Protein AF-A0A962D847-F1 (afdb_monomer)

Secondary structure (DSSP, 8-state):
-----------SSSSSSS-----------TT-----HHHHHS-SBHHHHHHHHHHHHHHHHHHHTT--GGGT-SSGGGHHHHHHHHHHHHHH-HHHHHHHHHHHHHHHHHHPBPPSSHHHHHHHHHHHHHHHHHHHHHHHHHHHHHTT--HHHHHHHHHTS----TTSTTTT-SSHHHHHHHHHHHHHHH-HHHHHHHHHHHHHHTT--S--

Nearest PDB structures (foldseek):
  7z0s-assembly1_D  TM=2.486E-01  e=7.704E+00  Escherichia coli K-12

Solvent-accessible surface area (backbone atoms only — not comparable to full-atom values): 12210 Å² total; per-residue (Å²): 133,84,85,84,86,83,89,83,79,96,72,81,86,81,79,81,83,83,80,76,73,74,85,80,72,75,75,67,71,85,84,65,72,81,77,56,58,63,51,71,76,30,38,70,20,43,61,18,30,50,49,46,37,43,49,53,52,53,50,52,58,34,54,76,68,71,51,60,61,75,79,70,34,86,47,75,84,47,37,66,61,44,47,53,49,52,52,47,28,73,71,64,34,63,56,53,48,31,52,46,43,49,51,50,36,55,51,38,50,74,70,32,44,81,48,95,47,65,72,56,34,54,53,36,48,48,39,49,54,26,30,44,53,51,41,53,48,32,51,51,33,43,53,36,50,77,69,68,46,62,61,70,64,49,36,62,60,42,45,72,50,80,76,68,32,65,71,24,59,56,49,83,47,90,56,51,45,38,52,49,28,50,49,30,45,59,27,40,75,74,32,66,58,52,20,40,47,50,44,34,50,48,45,41,52,36,70,61,27,96,79,128

Sequence (212 aa):
MRILIALTFLTTVLALALMVAPPSHAQGVEGLEPID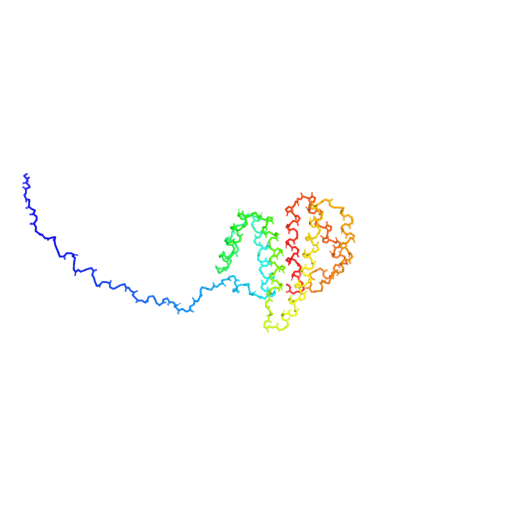IEKSVFPETKQGCTKKALFRVAIANMYKKGKDPDELANMQIMKPLVQNAYEEIGRSGLTDYNLKTVKDYQNCGQQAKADSSVRKEEKYTAIYKACSAVNDLTLTALDAAVKKRSRDATVKSLEKRKLDLAGTFLEKMKDPALYLAEQVFVKHEQSYDDAVEFVAQMSTNCLYGKDG

Structure (mmCIF, N/CA/C/O backbone):
data_AF-A0A962D847-F1
#
_entry.id   AF-A0A962D847-F1
#
loop_
_atom_site.group_PDB
_atom_site.id
_atom_site.type_symbol
_atom_site.label_atom_id
_atom_site.label_alt_id
_atom_site.label_comp_id
_atom_site.label_asym_id
_atom_site.label_entity_id
_atom_site.label_seq_id
_atom_site.pdbx_PDB_ins_code
_atom_site.Cartn_x
_atom_site.Cartn_y
_atom_site.Cartn_z
_atom_site.occupancy
_atom_site.B_iso_or_equiv
_atom_site.auth_seq_id
_atom_site.auth_comp_id
_atom_site.auth_asym_id
_atom_site.auth_atom_id
_atom_site.pdbx_PDB_model_num
ATOM 1 N N . MET A 1 1 ? -39.060 -37.913 -71.134 1.00 38.88 1 MET A N 1
ATOM 2 C CA . MET A 1 1 ? -38.177 -39.038 -71.519 1.00 38.88 1 MET A CA 1
ATOM 3 C C . MET A 1 1 ? -36.891 -38.896 -70.696 1.00 38.88 1 MET A C 1
ATOM 5 O O . MET A 1 1 ? -36.125 -37.992 -70.974 1.00 38.88 1 MET A O 1
ATOM 9 N N . ARG A 1 2 ? -36.844 -39.396 -69.447 1.00 36.34 2 ARG A N 1
ATOM 10 C CA . ARG A 1 2 ? -36.130 -40.631 -69.022 1.00 36.34 2 ARG A CA 1
ATOM 11 C C . ARG A 1 2 ? -34.779 -40.793 -69.745 1.00 36.34 2 ARG A C 1
ATOM 13 O O . ARG A 1 2 ? -34.783 -41.072 -70.932 1.00 36.34 2 ARG A O 1
ATOM 20 N N . ILE A 1 3 ? -33.687 -40.325 -69.125 1.00 44.97 3 ILE A N 1
ATOM 21 C CA . ILE A 1 3 ? -32.675 -41.111 -68.372 1.00 44.97 3 ILE A CA 1
ATOM 22 C C . ILE A 1 3 ? -31.982 -42.162 -69.250 1.00 44.97 3 ILE A C 1
ATOM 24 O O . ILE A 1 3 ? -32.627 -43.136 -69.616 1.00 44.97 3 ILE A O 1
ATOM 28 N N . LEU A 1 4 ? -30.667 -42.008 -69.461 1.00 37.34 4 LEU A N 1
ATOM 29 C CA . LEU A 1 4 ? -29.687 -43.107 -69.423 1.00 37.34 4 LEU A CA 1
ATOM 30 C C . LEU A 1 4 ? -28.263 -42.525 -69.204 1.00 37.34 4 LEU A C 1
ATOM 32 O O . LEU A 1 4 ? -27.811 -41.729 -70.017 1.00 37.34 4 LEU A O 1
ATOM 36 N N . ILE A 1 5 ? -27.710 -42.636 -67.984 1.00 44.69 5 ILE A N 1
ATOM 37 C CA . ILE A 1 5 ? -26.575 -43.511 -67.574 1.00 44.69 5 ILE A CA 1
ATOM 38 C C . ILE A 1 5 ? -25.232 -43.041 -68.184 1.00 44.69 5 ILE A C 1
ATOM 40 O O . ILE A 1 5 ? -25.043 -43.152 -69.384 1.00 44.69 5 ILE A O 1
ATOM 44 N N . ALA A 1 6 ? -24.339 -42.342 -67.473 1.00 38.03 6 ALA A N 1
ATOM 45 C CA . ALA A 1 6 ? -23.551 -42.677 -66.272 1.00 38.03 6 ALA A CA 1
ATOM 46 C C . ALA A 1 6 ? -22.178 -43.311 -66.579 1.00 38.03 6 ALA A C 1
ATOM 48 O O . ALA A 1 6 ? -22.055 -44.181 -67.430 1.00 38.03 6 ALA A O 1
ATOM 49 N N . LEU A 1 7 ? -21.200 -42.876 -65.773 1.00 36.84 7 LEU A N 1
ATOM 50 C CA . LEU A 1 7 ? -19.866 -43.437 -65.535 1.00 36.84 7 LEU A CA 1
ATOM 51 C C . LEU A 1 7 ? -18.877 -43.461 -66.706 1.00 36.84 7 LEU A C 1
ATOM 53 O O . LEU A 1 7 ? -18.886 -44.383 -67.505 1.00 36.84 7 LEU A O 1
ATOM 57 N N . THR A 1 8 ? -17.882 -42.572 -66.626 1.00 41.62 8 THR A N 1
ATOM 58 C CA . THR A 1 8 ? -16.468 -42.987 -66.661 1.00 41.62 8 THR A CA 1
ATOM 59 C C . THR A 1 8 ? -15.571 -41.876 -66.089 1.00 41.62 8 THR A C 1
ATOM 61 O O . THR A 1 8 ? -15.488 -40.804 -66.675 1.00 41.62 8 THR A O 1
ATOM 64 N N . PHE A 1 9 ? -14.912 -42.177 -64.957 1.00 36.69 9 PHE A N 1
ATOM 65 C CA . PHE A 1 9 ? -13.691 -41.558 -64.398 1.00 36.69 9 PHE A CA 1
ATOM 66 C C . PHE A 1 9 ? -13.757 -40.052 -64.045 1.00 36.69 9 PHE A C 1
ATOM 68 O O . PHE A 1 9 ? -13.597 -39.204 -64.907 1.00 36.69 9 PHE A O 1
ATOM 75 N N . LEU A 1 10 ? -13.927 -39.560 -62.810 1.00 43.28 10 LEU A N 1
ATOM 76 C CA . LEU A 1 10 ? -13.502 -40.016 -61.478 1.00 43.28 10 LEU A CA 1
ATOM 77 C C . LEU A 1 10 ? -12.156 -40.756 -61.449 1.00 43.28 10 LEU A C 1
ATOM 79 O O . LEU A 1 10 ? -12.129 -41.929 -61.109 1.00 43.28 10 LEU A O 1
ATOM 83 N N . THR A 1 11 ? -11.064 -40.059 -61.798 1.00 43.84 11 THR A N 1
ATOM 84 C CA . THR A 1 11 ? -9.702 -40.346 -61.273 1.00 43.84 11 THR A CA 1
ATOM 85 C C . THR A 1 11 ? -8.638 -39.261 -61.510 1.00 43.84 11 THR A C 1
ATOM 87 O O . THR A 1 11 ? -7.546 -39.397 -60.975 1.00 43.84 11 THR A O 1
ATOM 90 N N . THR A 1 12 ? -8.892 -38.145 -62.203 1.00 41.75 12 THR A N 1
ATOM 91 C CA . THR A 1 12 ? -7.825 -37.150 -62.495 1.00 41.75 12 THR A CA 1
ATOM 92 C C . THR A 1 12 ? -7.948 -35.801 -61.778 1.00 41.75 12 THR A C 1
ATOM 94 O O . THR A 1 12 ? -7.255 -34.855 -62.131 1.00 41.75 12 THR A O 1
ATOM 97 N N . VAL A 1 13 ? -8.754 -35.708 -60.712 1.00 42.94 13 VAL A N 1
ATOM 98 C CA . VAL A 1 13 ? -8.769 -34.533 -59.802 1.00 42.94 13 VAL A CA 1
ATOM 99 C C . VAL A 1 13 ? -7.830 -34.732 -58.594 1.00 42.94 13 VAL A C 1
ATOM 101 O O . VAL A 1 13 ? -7.676 -33.851 -57.756 1.00 42.94 13 VAL A O 1
ATOM 104 N N . LEU A 1 14 ? -7.115 -35.860 -58.530 1.00 42.69 14 LEU A N 1
ATOM 105 C CA . LEU A 1 14 ? -6.178 -36.190 -57.452 1.00 42.69 14 LEU A CA 1
ATOM 106 C C . LEU A 1 14 ? -4.718 -36.254 -57.940 1.00 42.69 14 LEU A C 1
ATOM 108 O O . LEU A 1 14 ? -3.990 -37.184 -57.622 1.00 42.69 14 LEU A O 1
ATOM 112 N N . ALA A 1 15 ? -4.286 -35.289 -58.756 1.00 42.12 15 ALA A N 1
ATOM 113 C CA . ALA A 1 15 ? -2.866 -35.130 -59.109 1.00 42.12 15 ALA A CA 1
ATOM 114 C C . ALA A 1 15 ? -2.459 -33.679 -59.433 1.00 42.12 15 ALA A C 1
ATOM 116 O O . ALA A 1 15 ? -1.407 -33.445 -60.017 1.00 42.12 15 ALA A O 1
ATOM 117 N N . LEU A 1 16 ? -3.271 -32.693 -59.033 1.00 40.38 16 LEU A N 1
ATOM 118 C CA . LEU A 1 16 ? -2.933 -31.267 -59.130 1.00 40.38 16 LEU A CA 1
ATOM 119 C C . LEU A 1 16 ? -3.291 -30.516 -57.834 1.00 40.38 16 LEU A C 1
ATOM 121 O O . LEU A 1 16 ? -3.739 -29.377 -57.852 1.00 40.38 16 LEU A O 1
ATOM 125 N N . ALA A 1 17 ? -3.105 -31.192 -56.698 1.00 42.66 17 ALA A N 1
ATOM 126 C CA . ALA A 1 17 ? -3.269 -30.652 -55.345 1.00 42.66 17 ALA A CA 1
ATOM 127 C C . ALA A 1 17 ? -1.982 -30.807 -54.504 1.00 42.66 17 ALA A C 1
ATOM 129 O O . ALA A 1 17 ? -2.041 -30.892 -53.283 1.00 42.66 17 ALA A O 1
ATOM 130 N N . LEU A 1 18 ? -0.812 -30.873 -55.159 1.00 45.44 18 LEU A N 1
ATOM 131 C CA . LEU A 1 18 ? 0.496 -31.058 -54.505 1.00 45.44 18 LEU A CA 1
ATOM 132 C C . LEU A 1 18 ? 1.577 -30.049 -54.934 1.00 45.44 18 LEU A C 1
ATOM 134 O O . LEU A 1 18 ? 2.751 -30.261 -54.654 1.00 45.44 18 LEU A O 1
ATOM 138 N N . MET A 1 19 ? 1.214 -28.930 -55.569 1.00 45.62 19 MET A N 1
ATOM 139 C CA . MET A 1 19 ? 2.174 -27.854 -55.885 1.00 45.62 19 MET A CA 1
ATOM 140 C C . MET A 1 19 ? 1.634 -26.448 -55.604 1.00 45.62 19 MET A C 1
ATOM 142 O O . MET A 1 19 ? 1.941 -25.498 -56.316 1.00 45.62 19 MET A O 1
ATOM 146 N N . VAL A 1 20 ? 0.867 -26.292 -54.525 1.00 43.75 20 VAL A N 1
ATOM 147 C CA . VAL A 1 20 ? 0.853 -25.017 -53.800 1.00 43.75 20 VAL A CA 1
ATOM 148 C C . VAL A 1 20 ? 1.643 -25.276 -52.535 1.00 43.75 20 VAL A C 1
ATOM 150 O O . VAL A 1 20 ? 1.110 -25.724 -51.521 1.00 43.75 20 VAL A O 1
ATOM 153 N N . ALA A 1 21 ? 2.957 -25.085 -52.649 1.00 39.66 21 ALA A N 1
ATOM 154 C CA . ALA A 1 21 ? 3.797 -24.931 -51.482 1.00 39.66 21 ALA A CA 1
ATOM 155 C C . ALA A 1 21 ? 3.134 -23.875 -50.577 1.00 39.66 21 ALA A C 1
ATOM 157 O O . ALA A 1 21 ? 2.717 -22.827 -51.086 1.00 39.66 21 ALA A O 1
ATOM 158 N N . PRO A 1 22 ? 2.992 -24.126 -49.265 1.00 40.00 22 PRO A N 1
ATOM 159 C CA . PRO A 1 22 ? 2.666 -23.044 -48.349 1.00 40.00 22 PRO A CA 1
ATOM 160 C C . PRO A 1 22 ? 3.709 -21.935 -48.557 1.00 40.00 22 PRO A C 1
ATOM 162 O O . PRO A 1 22 ? 4.864 -22.264 -48.846 1.00 40.00 22 PRO A O 1
ATOM 165 N N . PRO A 1 23 ? 3.364 -20.642 -48.435 1.00 39.97 23 PRO A N 1
ATOM 166 C CA . PRO A 1 23 ? 4.380 -19.606 -48.365 1.00 39.97 23 PRO A CA 1
ATOM 167 C C . PRO A 1 23 ? 5.233 -19.861 -47.118 1.00 39.97 23 PRO A C 1
ATOM 169 O O . PRO A 1 23 ? 4.916 -19.450 -46.004 1.00 39.97 23 PRO A O 1
ATOM 172 N N . SER A 1 24 ? 6.317 -20.602 -47.312 1.00 39.78 24 SER A N 1
ATOM 173 C CA . SER A 1 24 ? 7.463 -20.629 -46.434 1.00 39.78 24 SER A CA 1
ATOM 174 C C . SER A 1 24 ? 8.074 -19.234 -46.456 1.00 39.78 24 SER A C 1
ATOM 176 O O . SER A 1 24 ? 8.371 -18.706 -47.527 1.00 39.78 24 SER A O 1
ATOM 178 N N . HIS A 1 25 ? 8.268 -18.697 -45.250 1.00 36.38 25 HIS A N 1
ATOM 179 C CA . HIS A 1 25 ? 8.878 -17.408 -44.912 1.00 36.38 25 HIS A CA 1
ATOM 180 C C . HIS A 1 25 ? 7.889 -16.254 -44.677 1.00 36.38 25 HIS A C 1
ATOM 182 O O . HIS A 1 25 ? 8.101 -15.130 -45.119 1.00 36.38 25 HIS A O 1
ATOM 188 N N . ALA A 1 26 ? 6.919 -16.464 -43.782 1.00 32.34 26 ALA A N 1
ATOM 189 C CA . ALA A 1 26 ? 6.981 -15.600 -42.609 1.00 32.34 26 ALA A CA 1
ATOM 190 C C . ALA A 1 26 ? 8.273 -16.005 -41.895 1.00 32.34 26 ALA A C 1
ATOM 192 O O . ALA A 1 26 ? 8.346 -17.085 -41.309 1.00 32.34 26 ALA A O 1
ATOM 193 N N . GLN A 1 27 ? 9.330 -15.206 -42.035 1.00 37.19 27 GLN A N 1
ATOM 194 C CA . GLN A 1 27 ? 10.393 -15.213 -41.042 1.00 37.19 27 GLN A CA 1
ATOM 195 C C . GLN A 1 27 ? 9.716 -14.784 -39.741 1.00 37.19 27 GLN A C 1
ATOM 197 O O . GLN A 1 27 ? 9.646 -13.602 -39.411 1.00 37.19 27 GLN A O 1
ATOM 202 N N . GLY A 1 28 ? 9.128 -15.756 -39.038 1.00 35.06 28 GLY A N 1
ATOM 203 C CA . GLY A 1 28 ? 8.996 -15.654 -37.603 1.00 35.06 28 GLY A CA 1
ATOM 204 C C . GLY A 1 28 ? 10.387 -15.293 -37.122 1.00 35.06 28 GLY A C 1
ATOM 205 O O . GLY A 1 28 ? 11.363 -15.928 -37.523 1.00 35.06 28 GLY A O 1
ATOM 206 N N . VAL A 1 29 ? 10.485 -14.199 -36.380 1.00 34.94 29 VAL A N 1
ATOM 207 C CA . VAL A 1 29 ? 11.723 -13.814 -35.720 1.00 34.94 29 VAL A CA 1
ATOM 208 C C . VAL A 1 29 ? 11.994 -14.894 -34.670 1.00 34.94 29 VAL A C 1
ATOM 210 O O . VAL A 1 29 ? 11.641 -14.754 -33.504 1.00 34.94 29 VAL A O 1
ATOM 213 N N . GLU A 1 30 ? 12.537 -16.028 -35.111 1.00 38.84 30 GLU A N 1
ATOM 214 C CA . GLU A 1 30 ? 13.141 -17.044 -34.264 1.00 38.84 30 GLU A CA 1
ATOM 215 C C . GLU A 1 30 ? 14.318 -16.361 -33.573 1.00 38.84 30 GLU A C 1
ATOM 217 O O . GLU A 1 30 ? 15.340 -16.066 -34.190 1.00 38.84 30 GLU A O 1
ATOM 222 N N . GLY A 1 31 ? 14.123 -16.013 -32.302 1.00 35.53 31 GLY A N 1
ATOM 223 C CA . GLY A 1 31 ? 15.142 -15.358 -31.485 1.00 35.53 31 GLY A CA 1
ATOM 224 C C . GLY A 1 31 ? 14.640 -14.229 -30.591 1.00 35.53 31 GLY A C 1
ATOM 225 O O . GLY A 1 31 ? 15.404 -13.764 -29.752 1.00 35.53 31 GLY A O 1
ATOM 226 N N . LEU A 1 32 ? 13.381 -13.797 -30.712 1.00 39.69 32 LEU A N 1
ATOM 227 C CA . LEU A 1 32 ? 12.775 -12.930 -29.700 1.00 39.69 32 LEU A CA 1
ATOM 228 C C . LEU A 1 32 ? 11.960 -13.795 -28.742 1.00 39.69 32 LEU A C 1
ATOM 230 O O . LEU A 1 32 ? 10.868 -14.250 -29.081 1.00 39.69 32 LEU A O 1
ATOM 234 N N . GLU A 1 33 ? 12.500 -14.028 -27.543 1.00 49.28 33 GLU A N 1
ATOM 235 C CA . GLU A 1 33 ? 11.678 -14.492 -26.427 1.00 49.28 33 GLU A CA 1
ATOM 236 C C . GLU A 1 33 ? 10.454 -13.569 -26.297 1.00 49.28 33 GLU A C 1
ATOM 238 O O . GLU A 1 33 ? 10.581 -12.359 -26.535 1.00 49.28 33 GLU A O 1
ATOM 243 N N . PRO A 1 34 ? 9.269 -14.102 -25.946 1.00 56.09 34 PRO A N 1
ATOM 244 C CA . PRO A 1 34 ? 8.099 -13.274 -25.697 1.00 56.09 34 PRO A CA 1
ATOM 245 C C . PRO A 1 34 ? 8.495 -12.151 -24.742 1.00 56.09 34 PRO A C 1
ATOM 247 O O . PRO A 1 34 ? 8.979 -12.423 -23.643 1.00 56.09 34 PRO A O 1
ATOM 250 N N . ILE A 1 35 ? 8.339 -10.894 -25.171 1.00 67.00 35 ILE A N 1
ATOM 251 C CA . ILE A 1 35 ? 8.648 -9.757 -24.307 1.00 67.00 35 ILE A CA 1
ATOM 252 C C . ILE A 1 35 ? 7.752 -9.888 -23.082 1.00 67.00 35 ILE A C 1
ATOM 254 O O . ILE A 1 35 ? 6.528 -9.790 -23.177 1.00 67.00 35 ILE A O 1
ATOM 258 N N . ASP A 1 36 ? 8.373 -10.103 -21.929 1.00 81.50 36 ASP A N 1
ATOM 259 C CA . ASP A 1 36 ? 7.705 -10.011 -20.645 1.00 81.50 36 ASP A CA 1
ATOM 260 C C . ASP A 1 36 ? 7.357 -8.532 -20.426 1.00 81.50 36 ASP A C 1
ATOM 262 O O . ASP A 1 36 ? 8.180 -7.719 -19.985 1.00 81.50 36 ASP A O 1
ATOM 266 N N . ILE A 1 37 ? 6.148 -8.157 -20.860 1.00 82.38 37 ILE A N 1
ATOM 267 C CA . ILE A 1 37 ? 5.638 -6.783 -20.797 1.00 82.38 37 ILE A CA 1
ATOM 268 C C . ILE A 1 37 ? 5.688 -6.291 -19.352 1.00 82.38 37 ILE A C 1
ATOM 270 O O . ILE A 1 37 ? 6.068 -5.148 -19.104 1.00 82.38 37 ILE A O 1
ATOM 274 N N . GLU A 1 38 ? 5.360 -7.159 -18.393 1.00 84.81 38 GLU A N 1
ATOM 275 C CA . GLU A 1 38 ? 5.379 -6.808 -16.982 1.00 84.81 38 GLU A CA 1
ATOM 276 C C . GLU A 1 38 ? 6.790 -6.434 -16.527 1.00 84.81 38 GLU A C 1
ATOM 278 O O . GLU A 1 38 ? 6.968 -5.347 -15.981 1.00 84.81 38 GLU A O 1
ATOM 283 N N . LYS A 1 39 ? 7.805 -7.256 -16.822 1.00 84.56 39 LYS A N 1
ATOM 284 C CA . LYS A 1 39 ? 9.207 -6.927 -16.495 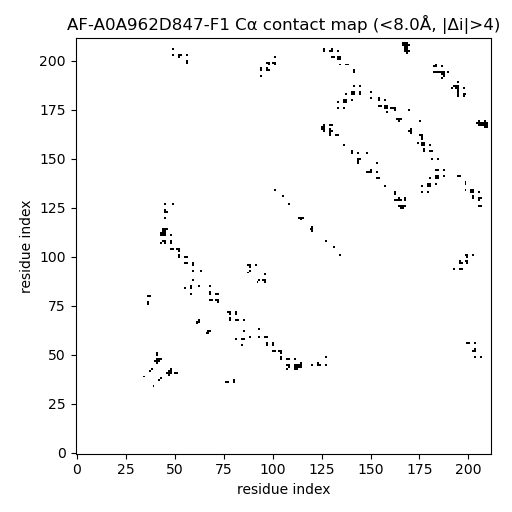1.00 84.56 39 LYS A CA 1
ATOM 285 C C . LYS A 1 39 ? 9.735 -5.711 -17.249 1.00 84.56 39 LYS A C 1
ATOM 287 O O . LYS A 1 39 ? 10.585 -4.987 -16.733 1.00 84.56 39 LYS A O 1
ATOM 292 N N . SER A 1 40 ? 9.241 -5.473 -18.460 1.00 84.00 40 SER A N 1
ATOM 293 C CA . SER A 1 40 ? 9.645 -4.325 -19.279 1.00 84.00 40 SER A CA 1
ATOM 294 C C . SER A 1 40 ? 9.117 -3.007 -18.705 1.00 84.00 40 SER A C 1
ATOM 296 O O . SER A 1 40 ? 9.818 -1.995 -18.694 1.00 84.00 40 SER A O 1
ATOM 298 N N . VAL A 1 41 ? 7.884 -3.014 -18.196 1.00 86.69 41 VAL A N 1
ATOM 299 C CA . VAL A 1 41 ? 7.238 -1.842 -17.588 1.00 86.69 41 VAL A CA 1
ATOM 300 C C . VAL A 1 41 ? 7.677 -1.664 -16.128 1.00 86.69 41 VAL A C 1
ATOM 302 O O . VAL A 1 41 ? 7.919 -0.540 -15.667 1.00 86.69 41 VAL A O 1
ATOM 305 N N . PHE A 1 42 ? 7.812 -2.775 -15.406 1.00 90.75 42 PHE A N 1
ATOM 306 C CA . PHE A 1 42 ? 8.178 -2.855 -13.997 1.00 90.75 42 PHE A CA 1
ATOM 307 C C . PHE A 1 42 ? 9.474 -3.667 -13.845 1.00 90.75 42 PHE A C 1
ATOM 309 O O . PHE A 1 42 ? 9.426 -4.860 -13.543 1.00 90.75 42 PHE A O 1
ATOM 316 N N . PRO A 1 43 ? 10.649 -3.041 -14.035 1.00 89.25 43 PRO A N 1
ATOM 317 C CA . PRO A 1 43 ? 11.919 -3.741 -13.871 1.00 89.25 43 PRO A CA 1
ATOM 318 C C . PRO A 1 43 ? 12.066 -4.301 -12.449 1.00 89.25 43 PRO A C 1
ATOM 320 O O . PRO A 1 43 ? 11.513 -3.755 -11.498 1.00 89.25 43 PRO A O 1
ATOM 323 N N . GLU A 1 44 ? 12.867 -5.350 -12.270 1.00 90.50 44 GLU A N 1
ATOM 324 C CA . GLU A 1 44 ? 13.112 -5.992 -10.963 1.00 90.50 44 GLU A CA 1
ATOM 325 C C . GLU A 1 44 ? 14.023 -5.155 -10.035 1.00 90.50 44 GLU A C 1
ATOM 327 O O . GLU A 1 44 ? 14.905 -5.680 -9.361 1.00 90.50 44 GLU A O 1
ATOM 332 N N . THR A 1 45 ? 13.834 -3.836 -10.014 1.00 91.81 45 THR A N 1
ATOM 333 C CA . THR A 1 45 ? 14.517 -2.870 -9.147 1.00 91.81 45 THR A CA 1
ATOM 334 C C . THR A 1 45 ? 13.517 -2.228 -8.187 1.00 91.81 45 THR A C 1
ATOM 336 O O . THR A 1 45 ? 12.302 -2.277 -8.397 1.00 91.81 45 THR A O 1
ATOM 339 N N . LYS A 1 46 ? 14.000 -1.540 -7.145 1.00 90.19 46 LYS A N 1
ATOM 340 C CA . LYS A 1 46 ? 13.123 -0.820 -6.197 1.00 90.19 46 LYS A CA 1
ATOM 341 C C . LYS A 1 46 ? 12.248 0.236 -6.891 1.00 90.19 46 LYS A C 1
ATOM 343 O O . LYS A 1 46 ? 11.100 0.458 -6.494 1.00 90.19 46 LYS A O 1
ATOM 348 N N . GLN A 1 47 ? 12.755 0.842 -7.969 1.00 87.94 47 GLN A N 1
ATOM 349 C CA . GLN A 1 47 ? 11.970 1.729 -8.828 1.00 87.94 47 GLN A CA 1
ATOM 350 C C . GLN A 1 47 ? 10.819 0.982 -9.516 1.00 87.94 47 GLN A C 1
ATOM 352 O O . GLN A 1 47 ? 9.702 1.497 -9.563 1.00 87.94 47 GLN A O 1
ATOM 357 N N . GLY A 1 48 ? 11.059 -0.211 -10.062 1.00 89.88 48 GLY A N 1
ATOM 358 C CA . GLY A 1 48 ? 9.997 -0.993 -10.693 1.00 89.88 48 GLY A CA 1
ATOM 359 C C . GLY A 1 48 ? 8.971 -1.520 -9.690 1.00 89.88 48 GLY A C 1
ATOM 360 O O . GLY A 1 48 ? 7.779 -1.426 -9.971 1.00 89.88 48 GLY A O 1
ATOM 361 N N . CYS A 1 49 ? 9.387 -1.918 -8.480 1.00 90.06 49 CYS A N 1
ATOM 362 C CA . CYS A 1 49 ? 8.465 -2.236 -7.378 1.00 90.06 49 CYS A CA 1
ATOM 363 C C . CYS A 1 49 ? 7.530 -1.059 -7.057 1.00 90.06 49 CYS A C 1
ATOM 365 O O . CYS A 1 49 ? 6.317 -1.227 -6.937 1.00 90.06 49 CYS A O 1
ATOM 367 N N . THR A 1 50 ? 8.096 0.149 -6.979 1.00 87.00 50 THR A N 1
ATOM 368 C CA . THR A 1 50 ? 7.353 1.405 -6.787 1.00 87.00 50 THR A CA 1
ATOM 369 C C . THR A 1 50 ? 6.343 1.627 -7.915 1.00 87.00 50 THR A C 1
ATOM 371 O O . THR A 1 50 ? 5.160 1.834 -7.652 1.00 87.00 50 THR A O 1
ATOM 374 N N . LYS A 1 51 ? 6.777 1.530 -9.178 1.00 88.50 51 LYS A N 1
ATOM 375 C CA . LYS A 1 51 ? 5.897 1.692 -10.347 1.00 88.50 51 LYS A CA 1
ATOM 376 C C . LYS A 1 51 ? 4.762 0.669 -10.365 1.00 88.50 51 LYS A C 1
ATOM 378 O O . LYS A 1 51 ? 3.628 1.038 -10.656 1.00 88.50 51 LYS A O 1
ATOM 383 N N . LYS A 1 52 ? 5.049 -0.590 -10.027 1.00 90.62 52 LYS A N 1
ATOM 384 C CA . LYS A 1 52 ? 4.052 -1.662 -9.975 1.00 90.62 52 LYS A CA 1
ATOM 385 C C . LYS A 1 52 ? 3.001 -1.396 -8.899 1.00 90.62 52 LYS A C 1
ATOM 387 O O . LYS A 1 52 ? 1.814 -1.526 -9.176 1.00 90.62 52 LYS A O 1
ATOM 392 N N . ALA A 1 53 ? 3.406 -0.966 -7.703 1.00 90.94 53 ALA A N 1
ATOM 393 C CA . ALA A 1 53 ? 2.465 -0.597 -6.644 1.00 90.94 53 ALA A CA 1
ATOM 394 C C . ALA A 1 53 ? 1.575 0.592 -7.050 1.00 90.94 53 ALA A C 1
ATOM 396 O O . ALA A 1 53 ? 0.356 0.520 -6.902 1.00 90.94 53 ALA A O 1
ATOM 397 N N . LEU A 1 54 ? 2.169 1.645 -7.631 1.00 88.19 54 LEU A N 1
ATOM 398 C CA . LEU A 1 54 ? 1.440 2.807 -8.161 1.00 88.19 54 LEU A CA 1
ATOM 399 C C . LEU A 1 54 ? 0.415 2.406 -9.218 1.00 88.19 54 LEU A C 1
ATOM 401 O O . LEU A 1 54 ? -0.733 2.842 -9.165 1.00 88.19 54 LEU A O 1
ATOM 405 N N . PHE A 1 55 ? 0.827 1.546 -10.148 1.00 90.12 55 PHE A N 1
ATOM 406 C CA . PHE A 1 55 ? -0.051 1.006 -11.170 1.00 90.12 55 PHE A CA 1
ATOM 407 C C . PHE A 1 55 ? -1.240 0.276 -10.539 1.00 90.12 55 PHE A C 1
ATOM 409 O O . PHE A 1 55 ? -2.379 0.648 -10.801 1.00 90.12 55 PHE A O 1
ATOM 416 N N . ARG A 1 56 ? -0.997 -0.691 -9.644 1.00 92.38 56 ARG A N 1
ATOM 417 C CA . ARG A 1 56 ? -2.064 -1.476 -8.999 1.00 92.38 56 ARG A CA 1
ATOM 418 C C . ARG A 1 56 ? -3.068 -0.594 -8.243 1.00 92.38 56 ARG A C 1
ATOM 420 O O . ARG A 1 56 ? -4.270 -0.765 -8.418 1.00 92.38 56 ARG A O 1
ATOM 427 N N . VAL A 1 57 ? -2.614 0.392 -7.463 1.00 91.62 57 VAL A N 1
ATOM 428 C CA . VAL A 1 57 ? -3.531 1.314 -6.757 1.00 91.62 57 VAL A CA 1
ATOM 429 C C . VAL A 1 57 ? -4.317 2.199 -7.729 1.00 91.62 57 VAL A C 1
ATOM 431 O O . VAL A 1 57 ? -5.504 2.449 -7.509 1.00 91.62 57 VAL A O 1
ATOM 434 N N . ALA A 1 58 ? -3.705 2.655 -8.826 1.00 90.06 58 ALA A N 1
ATOM 435 C CA . ALA A 1 58 ? -4.425 3.395 -9.862 1.00 90.06 58 ALA A CA 1
ATOM 436 C C . ALA A 1 58 ? -5.546 2.546 -10.487 1.00 90.06 58 ALA A C 1
ATOM 438 O O . ALA A 1 58 ? -6.668 3.040 -10.626 1.00 90.06 58 ALA A O 1
ATOM 439 N N . ILE A 1 59 ? -5.274 1.266 -10.779 1.00 91.94 59 ILE A N 1
ATOM 440 C CA . ILE A 1 59 ? -6.288 0.315 -11.255 1.00 91.94 59 ILE A CA 1
ATOM 441 C C . ILE A 1 59 ? -7.408 0.144 -10.227 1.00 91.94 59 ILE A C 1
ATOM 443 O O . ILE A 1 59 ? -8.576 0.288 -10.578 1.00 91.94 59 ILE A O 1
ATOM 447 N N . ALA A 1 60 ? -7.070 -0.092 -8.957 1.00 93.56 60 ALA A N 1
ATOM 448 C CA . ALA A 1 60 ? -8.045 -0.254 -7.879 1.00 93.56 60 ALA A CA 1
ATOM 449 C C . ALA A 1 60 ? -9.001 0.952 -7.774 1.00 93.56 60 ALA A C 1
ATOM 451 O O . ALA A 1 60 ? -10.222 0.790 -7.719 1.00 93.56 60 ALA A O 1
ATOM 452 N N . ASN A 1 61 ? -8.459 2.173 -7.830 1.00 90.88 61 ASN A N 1
ATOM 453 C CA . ASN A 1 61 ? -9.242 3.410 -7.794 1.00 90.88 61 ASN A CA 1
ATOM 454 C C . ASN A 1 61 ? -10.167 3.569 -9.010 1.00 90.88 61 ASN A C 1
ATOM 456 O O . ASN A 1 61 ? -11.237 4.168 -8.900 1.00 90.88 61 ASN A O 1
ATOM 460 N N . MET A 1 62 ? -9.753 3.082 -10.178 1.00 89.56 62 MET A N 1
ATOM 461 C CA . MET A 1 62 ? -10.560 3.141 -11.395 1.00 89.56 62 M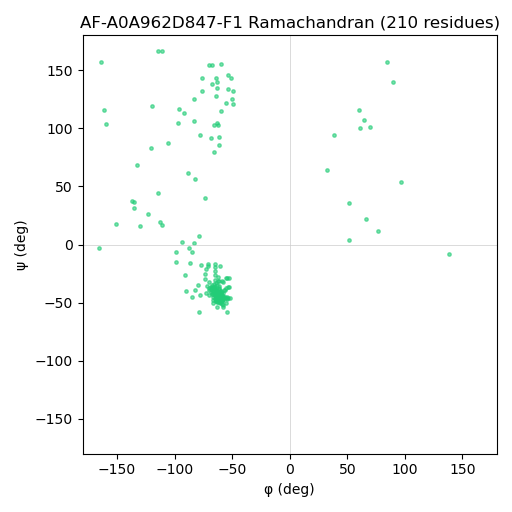ET A CA 1
ATOM 462 C C . MET A 1 62 ? -11.653 2.088 -11.427 1.00 89.56 62 MET A C 1
ATOM 464 O O . MET A 1 62 ? -12.800 2.428 -11.718 1.00 89.56 62 MET A O 1
ATOM 468 N N . TYR A 1 63 ? -11.320 0.864 -11.030 1.00 92.88 63 TYR A N 1
ATOM 469 C CA . TYR A 1 63 ? -12.284 -0.208 -10.843 1.00 92.88 63 TYR A CA 1
ATOM 470 C C . TYR A 1 63 ? -13.396 0.227 -9.880 1.00 92.88 63 TYR A C 1
ATOM 472 O O . TYR A 1 63 ? -14.576 0.128 -10.209 1.00 92.88 63 TYR A O 1
ATOM 480 N N . LYS A 1 64 ? -13.037 0.825 -8.732 1.00 92.25 64 LYS A N 1
ATOM 481 C CA . LYS A 1 64 ? -14.002 1.371 -7.758 1.00 92.25 64 LYS A CA 1
ATOM 482 C C . LYS A 1 64 ? -14.929 2.436 -8.360 1.00 92.25 64 LYS A C 1
ATOM 484 O O . LYS A 1 64 ? -16.080 2.549 -7.955 1.00 92.25 64 LYS A O 1
ATOM 489 N N . LYS A 1 65 ? -14.441 3.218 -9.328 1.00 91.50 65 LYS A N 1
ATOM 490 C CA . LYS A 1 65 ? -15.224 4.240 -10.047 1.00 91.50 65 LYS A CA 1
ATOM 491 C C . LYS A 1 65 ? -16.057 3.670 -11.203 1.00 91.50 65 LYS A C 1
ATOM 493 O O . LYS A 1 65 ? -16.698 4.452 -11.897 1.00 91.50 65 LYS A O 1
ATOM 498 N N . GLY A 1 66 ? -16.029 2.355 -11.432 1.00 89.56 66 GLY A N 1
ATOM 499 C CA . GLY A 1 66 ? -16.734 1.707 -12.539 1.00 89.56 66 GLY A CA 1
ATOM 500 C C . GLY A 1 66 ? -16.197 2.092 -13.919 1.00 89.56 66 GLY A C 1
ATOM 501 O O . GLY A 1 66 ? -16.931 2.000 -14.897 1.00 89.56 66 GLY A O 1
ATOM 502 N N . LYS A 1 67 ? -14.948 2.570 -13.999 1.00 88.56 67 LYS A N 1
ATOM 503 C CA . LYS A 1 67 ? -14.329 2.964 -15.270 1.00 88.56 67 LYS A CA 1
ATOM 504 C C . LYS A 1 67 ? -13.905 1.736 -16.064 1.00 88.56 67 LYS A C 1
ATOM 506 O O . LYS A 1 67 ? -13.407 0.773 -15.475 1.00 88.56 67 LYS A O 1
ATOM 511 N N . ASP A 1 68 ? -14.047 1.807 -17.382 1.00 83.06 68 ASP A N 1
ATOM 512 C CA . ASP A 1 68 ? -13.655 0.719 -18.277 1.00 83.06 68 ASP A CA 1
ATOM 513 C C . ASP A 1 68 ? -12.119 0.539 -18.277 1.00 83.06 68 ASP A C 1
ATOM 515 O O . ASP A 1 68 ? -11.393 1.542 -18.277 1.00 83.06 68 ASP A O 1
ATOM 519 N N . PRO A 1 69 ? -11.585 -0.699 -18.261 1.00 80.25 69 PRO A N 1
ATOM 520 C CA . PRO A 1 69 ? -10.144 -0.933 -18.388 1.00 80.25 69 PRO A CA 1
ATOM 521 C C . PRO A 1 69 ? -9.536 -0.300 -19.654 1.00 80.25 69 PRO A C 1
ATOM 523 O O . PRO A 1 69 ? -8.371 0.108 -19.641 1.00 80.25 69 PRO A O 1
ATOM 526 N N . ASP A 1 70 ? -10.311 -0.149 -20.729 1.00 78.75 70 ASP A N 1
ATOM 527 C CA . ASP A 1 70 ? -9.864 0.474 -21.972 1.00 78.75 70 ASP A CA 1
ATOM 528 C C . ASP A 1 70 ? -9.672 1.998 -21.838 1.00 78.75 70 ASP A C 1
ATOM 530 O O . ASP A 1 70 ? -8.924 2.580 -22.623 1.00 78.75 70 ASP A O 1
ATOM 534 N N . GLU A 1 71 ? -10.226 2.647 -20.800 1.00 72.06 71 GLU A N 1
ATOM 535 C CA . GLU A 1 71 ? -9.971 4.069 -20.493 1.00 72.06 71 GLU A CA 1
ATOM 536 C C . GLU A 1 71 ? -8.548 4.336 -19.957 1.00 72.06 71 GLU A C 1
ATOM 538 O O . GLU A 1 71 ? -8.089 5.478 -19.964 1.00 72.06 71 GLU A O 1
ATOM 543 N N . LEU A 1 72 ? -7.838 3.312 -19.466 1.00 63.47 72 LEU A N 1
ATOM 544 C CA . LEU A 1 72 ? -6.467 3.428 -18.934 1.00 63.47 72 LEU A CA 1
ATOM 545 C C . LEU A 1 72 ? -5.386 3.192 -19.976 1.00 63.47 72 LEU A C 1
ATOM 547 O O . LEU A 1 72 ? -4.254 3.664 -19.829 1.00 63.47 72 LEU A O 1
ATOM 551 N N . ALA A 1 73 ? -5.711 2.427 -21.011 1.00 60.25 73 ALA A N 1
ATOM 552 C CA . ALA A 1 73 ? -4.759 1.980 -22.006 1.00 60.25 73 ALA A CA 1
ATOM 553 C C . ALA A 1 73 ? -4.504 3.061 -23.071 1.00 60.25 73 ALA A C 1
ATOM 555 O O . ALA A 1 73 ? -4.608 2.804 -24.266 1.00 60.25 73 ALA A O 1
ATOM 556 N N . ASN A 1 74 ? -4.083 4.264 -22.656 1.00 53.00 74 ASN A N 1
ATOM 557 C CA . ASN A 1 74 ? -3.572 5.280 -23.591 1.00 53.00 74 ASN A CA 1
ATOM 558 C C . ASN A 1 74 ? -2.331 4.783 -24.359 1.00 53.00 74 ASN A C 1
ATOM 560 O O . ASN A 1 74 ? -1.987 5.317 -25.410 1.00 53.00 74 ASN A O 1
ATOM 564 N N . MET A 1 75 ? -1.665 3.740 -23.854 1.00 57.78 75 MET A N 1
ATOM 565 C CA . MET A 1 75 ? -0.626 2.998 -24.558 1.00 57.78 75 MET A CA 1
ATOM 566 C C . MET A 1 75 ? -1.062 1.538 -24.690 1.00 57.78 75 MET A C 1
ATOM 568 O O . MET A 1 75 ? -1.215 0.851 -23.680 1.00 57.78 75 MET A O 1
ATOM 572 N N . GLN A 1 76 ? -1.206 1.045 -25.925 1.00 65.25 76 GLN A N 1
ATOM 573 C CA . GLN A 1 76 ? -1.644 -0.332 -26.207 1.00 65.25 76 GLN A CA 1
ATOM 574 C C . GLN A 1 76 ? -0.816 -1.398 -25.467 1.00 65.25 76 GLN A C 1
ATOM 576 O O . GLN A 1 76 ? -1.348 -2.438 -25.094 1.00 65.25 76 GLN A O 1
ATOM 581 N N . ILE A 1 77 ? 0.460 -1.112 -25.180 1.00 75.12 77 ILE A N 1
ATOM 582 C CA . ILE A 1 77 ? 1.365 -2.021 -24.465 1.00 75.12 77 ILE A CA 1
ATOM 583 C C . ILE A 1 77 ? 0.937 -2.302 -23.015 1.00 75.12 77 ILE A C 1
ATOM 585 O O . ILE A 1 77 ? 1.240 -3.363 -22.485 1.00 75.12 77 ILE A O 1
ATOM 589 N N . MET A 1 78 ? 0.208 -1.382 -22.376 1.00 81.25 78 MET A N 1
ATOM 590 C CA . MET A 1 78 ? -0.264 -1.541 -20.995 1.00 81.25 78 MET A CA 1
ATOM 591 C C . MET A 1 78 ? -1.598 -2.283 -20.907 1.00 81.25 78 MET A C 1
ATOM 593 O O . MET A 1 78 ? -1.952 -2.753 -19.827 1.00 81.25 78 MET A O 1
ATOM 597 N N . LYS A 1 79 ? -2.334 -2.402 -22.021 1.00 84.94 79 LYS A N 1
ATOM 598 C CA . LYS A 1 79 ? -3.683 -2.984 -22.047 1.00 84.94 79 LYS A CA 1
ATOM 599 C C . LYS A 1 79 ? -3.743 -4.383 -21.414 1.00 84.94 79 LYS A C 1
ATOM 601 O O . LYS A 1 79 ? -4.596 -4.567 -20.547 1.00 84.94 79 LYS A O 1
ATOM 606 N N . PRO A 1 80 ? -2.821 -5.323 -21.715 1.00 86.88 80 PRO A N 1
ATOM 607 C CA . PRO A 1 80 ? -2.848 -6.644 -21.086 1.00 86.88 80 PRO A CA 1
ATOM 608 C C . PRO A 1 80 ? -2.670 -6.581 -19.563 1.00 86.88 80 PRO A C 1
ATOM 610 O O . PRO A 1 80 ? -3.332 -7.304 -18.827 1.00 86.88 80 PRO A O 1
ATOM 613 N N . LEU A 1 81 ? -1.817 -5.679 -19.065 1.00 89.94 81 LEU A N 1
ATOM 614 C CA . LEU A 1 81 ? -1.581 -5.518 -17.626 1.00 89.94 81 LEU A CA 1
ATOM 615 C C . LEU A 1 81 ? -2.810 -4.947 -16.909 1.00 89.94 81 LEU A C 1
ATOM 617 O O . LEU A 1 81 ? -3.121 -5.358 -15.793 1.00 89.94 81 LEU A O 1
ATOM 621 N N . VAL A 1 82 ? -3.508 -4.005 -17.551 1.00 91.44 82 VAL A N 1
ATOM 622 C CA . VAL A 1 82 ? -4.746 -3.417 -17.023 1.00 91.44 82 VAL A CA 1
ATOM 623 C C . VAL A 1 82 ? -5.855 -4.466 -16.981 1.00 91.44 82 VAL A C 1
ATOM 625 O O . VAL A 1 82 ? -6.494 -4.626 -15.944 1.00 91.44 82 VAL A O 1
ATOM 628 N N . GLN A 1 83 ? -6.052 -5.211 -18.071 1.00 90.88 83 GLN A N 1
ATOM 629 C CA . GLN A 1 83 ? -7.071 -6.260 -18.158 1.00 90.88 83 GLN A CA 1
ATOM 630 C C . GLN A 1 83 ? -6.839 -7.355 -17.115 1.00 90.88 83 GLN A C 1
ATOM 632 O O . GLN A 1 83 ? -7.741 -7.639 -16.331 1.00 90.88 83 GLN A O 1
ATOM 637 N N . ASN A 1 84 ? -5.610 -7.868 -17.007 1.00 92.31 84 ASN A N 1
ATOM 638 C CA . ASN A 1 84 ? -5.256 -8.869 -15.999 1.00 92.31 84 ASN A CA 1
ATOM 639 C C . ASN A 1 84 ? -5.536 -8.375 -14.572 1.00 92.31 84 ASN A C 1
ATOM 641 O O . ASN A 1 84 ? -6.003 -9.138 -13.728 1.00 92.31 84 ASN A O 1
ATOM 645 N N . ALA A 1 85 ? -5.272 -7.097 -14.286 1.00 93.44 85 ALA A N 1
ATOM 646 C CA . ALA A 1 85 ? -5.562 -6.516 -12.982 1.00 93.44 85 ALA A CA 1
ATOM 647 C C . ALA A 1 85 ? -7.074 -6.394 -12.715 1.00 93.44 85 ALA A C 1
ATOM 649 O O . ALA A 1 85 ? -7.515 -6.699 -11.609 1.00 93.44 85 ALA A O 1
ATOM 650 N N . TYR A 1 86 ? -7.875 -6.000 -13.711 1.00 94.44 86 TYR A N 1
ATOM 651 C CA . TYR A 1 86 ? -9.340 -5.979 -13.606 1.00 94.44 86 TYR A CA 1
ATOM 652 C C . TYR A 1 86 ? -9.918 -7.384 -13.393 1.00 94.44 86 TYR A C 1
ATOM 654 O O . TYR A 1 86 ? -10.788 -7.562 -12.544 1.00 94.44 86 TYR A O 1
ATOM 662 N N . GLU A 1 87 ? -9.412 -8.387 -14.109 1.00 95.38 87 GLU A N 1
ATOM 663 C CA . GLU A 1 87 ? -9.800 -9.790 -13.929 1.00 95.38 87 GLU A CA 1
ATOM 664 C C . GLU A 1 87 ? -9.407 -10.322 -12.545 1.00 95.38 87 GLU A C 1
ATOM 666 O O . GLU A 1 87 ? -10.190 -11.021 -11.898 1.00 95.38 87 GLU A O 1
ATOM 671 N N . GLU A 1 88 ? -8.216 -9.968 -12.048 1.00 96.00 88 GLU A N 1
ATOM 672 C CA . GLU A 1 88 ? -7.789 -10.300 -10.687 1.00 96.00 88 GLU A CA 1
ATOM 673 C C . GLU A 1 88 ? -8.758 -9.707 -9.659 1.00 96.00 88 GLU A C 1
ATOM 675 O O . GLU A 1 88 ? -9.248 -10.448 -8.806 1.00 96.00 88 GLU A O 1
ATOM 680 N N . ILE A 1 89 ? -9.104 -8.419 -9.783 1.00 96.81 89 ILE A N 1
ATOM 681 C CA . ILE A 1 89 ? -10.077 -7.760 -8.902 1.00 96.81 89 ILE A CA 1
ATOM 682 C C . ILE A 1 89 ? -11.457 -8.421 -9.012 1.00 96.81 89 ILE A C 1
ATOM 684 O O . ILE A 1 89 ? -12.089 -8.665 -7.987 1.00 96.81 89 ILE A O 1
ATOM 688 N N . GLY A 1 90 ? -11.921 -8.754 -10.218 1.00 95.88 90 GLY A N 1
ATOM 689 C CA . GLY A 1 90 ? -13.201 -9.437 -10.423 1.00 95.88 90 GLY A CA 1
ATOM 690 C C . GLY A 1 90 ? -13.259 -10.822 -9.768 1.00 95.88 90 GLY A C 1
ATOM 691 O O . GLY A 1 90 ? -14.318 -11.243 -9.308 1.00 95.88 90 GLY A O 1
ATOM 692 N N . ARG A 1 91 ? -12.118 -11.518 -9.677 1.00 97.31 91 ARG A N 1
ATOM 693 C CA . ARG A 1 91 ? -12.008 -12.855 -9.077 1.00 97.31 91 ARG A CA 1
ATOM 694 C C . ARG A 1 91 ? -11.827 -12.837 -7.559 1.00 97.31 91 ARG A C 1
ATOM 696 O O . ARG A 1 91 ? -12.434 -13.662 -6.884 1.00 97.31 91 ARG A O 1
ATOM 703 N N . SER A 1 92 ? -10.955 -11.978 -7.024 1.00 96.75 92 SER A N 1
ATOM 704 C CA . SER A 1 92 ? -10.632 -11.950 -5.585 1.00 96.75 92 SER A CA 1
ATOM 705 C C . SER A 1 92 ? -11.378 -10.875 -4.800 1.00 96.75 92 SER A C 1
ATOM 707 O O . SER A 1 92 ? -11.388 -10.904 -3.576 1.00 96.75 92 SER A O 1
ATOM 709 N N . GLY A 1 93 ? -11.972 -9.899 -5.479 1.00 97.12 93 GLY A N 1
ATOM 710 C CA . GLY A 1 93 ? -12.474 -8.682 -4.856 1.00 97.12 93 GLY A CA 1
ATOM 711 C C . GLY A 1 93 ? -11.391 -7.612 -4.676 1.00 97.12 93 GLY A C 1
ATOM 712 O O . GLY A 1 93 ? -10.185 -7.883 -4.636 1.00 97.12 93 GLY A O 1
ATOM 713 N N . LEU A 1 94 ? -11.852 -6.362 -4.565 1.00 96.56 94 LEU A N 1
ATOM 714 C CA . LEU A 1 94 ? -11.013 -5.163 -4.472 1.00 96.56 94 LEU A CA 1
ATOM 715 C C . LEU A 1 94 ? -10.178 -5.124 -3.183 1.00 96.56 94 LEU A C 1
ATOM 717 O O . LEU A 1 94 ? -9.017 -4.715 -3.204 1.00 96.56 94 LEU A O 1
ATOM 721 N N . THR A 1 95 ? -10.753 -5.579 -2.073 1.00 96.94 95 THR A N 1
ATOM 722 C CA . THR A 1 95 ? -10.116 -5.595 -0.750 1.00 96.94 95 THR A CA 1
ATOM 723 C C . THR A 1 95 ? -8.883 -6.498 -0.736 1.00 96.94 95 THR A C 1
ATOM 725 O O . THR A 1 95 ? -7.789 -6.056 -0.376 1.00 96.94 95 THR A O 1
ATOM 728 N N . ASP A 1 96 ? -9.014 -7.729 -1.232 1.00 97.44 96 ASP A N 1
ATOM 729 C CA . ASP A 1 96 ? -7.893 -8.668 -1.330 1.00 97.44 96 ASP A CA 1
ATOM 730 C C . ASP A 1 96 ? -6.820 -8.173 -2.299 1.00 97.44 96 ASP A C 1
ATOM 732 O O . ASP A 1 96 ? -5.624 -8.266 -2.009 1.00 97.44 96 ASP A O 1
ATOM 736 N N . TYR A 1 97 ? -7.231 -7.571 -3.416 1.00 97.00 97 TYR A N 1
ATOM 737 C CA . TYR A 1 97 ? -6.310 -6.973 -4.376 1.00 97.00 97 TYR A CA 1
ATOM 738 C C . TYR A 1 97 ? -5.484 -5.828 -3.761 1.00 97.00 97 TYR A C 1
ATOM 740 O O . TYR A 1 97 ? -4.266 -5.748 -3.964 1.00 97.00 97 TYR A O 1
ATOM 748 N N . ASN A 1 98 ? -6.117 -4.957 -2.969 1.00 96.56 98 ASN A N 1
ATOM 749 C CA . ASN A 1 98 ? -5.451 -3.866 -2.256 1.00 96.56 98 ASN A CA 1
ATOM 750 C C . ASN A 1 98 ? -4.470 -4.395 -1.200 1.00 96.56 98 ASN A C 1
ATOM 752 O O . ASN A 1 98 ? -3.307 -3.988 -1.186 1.00 96.56 98 ASN A O 1
ATOM 756 N N . LEU A 1 99 ? -4.875 -5.365 -0.374 1.00 95.94 99 LEU A N 1
ATOM 757 C CA . LEU A 1 99 ? -3.974 -5.998 0.600 1.00 95.94 99 LEU A CA 1
ATOM 758 C C . LEU A 1 99 ? -2.790 -6.694 -0.072 1.00 95.94 99 LEU A C 1
ATOM 760 O O . LEU A 1 99 ? -1.654 -6.590 0.402 1.00 95.94 99 LEU A O 1
ATOM 764 N N . LYS A 1 100 ? -3.037 -7.399 -1.181 1.00 95.31 100 LYS A N 1
ATOM 765 C CA . LYS A 1 100 ? -1.983 -8.042 -1.964 1.00 95.31 100 LYS A CA 1
ATOM 766 C C . LYS A 1 100 ? -1.013 -7.008 -2.520 1.00 95.31 100 LYS A C 1
ATOM 768 O O . LYS A 1 100 ? 0.186 -7.232 -2.452 1.00 95.31 100 LYS A O 1
ATOM 773 N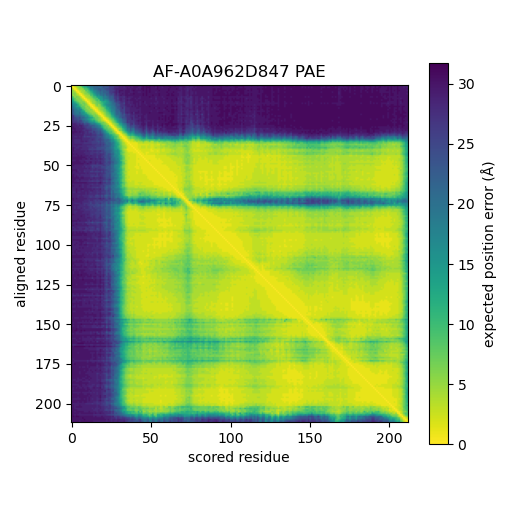 N . THR A 1 101 ? -1.498 -5.863 -2.995 1.00 94.06 101 THR A N 1
ATOM 774 C CA . THR A 1 101 ? -0.651 -4.773 -3.507 1.00 94.06 101 THR A CA 1
ATOM 775 C C . THR A 1 101 ? 0.350 -4.282 -2.456 1.00 94.06 101 THR A C 1
ATOM 777 O O . THR A 1 101 ? 1.536 -4.139 -2.756 1.00 94.06 101 THR A O 1
ATOM 780 N N . VAL A 1 102 ? -0.099 -4.091 -1.212 1.00 94.12 102 VAL A N 1
ATOM 781 C CA . VAL A 1 102 ? 0.756 -3.657 -0.091 1.00 94.12 102 VAL A CA 1
ATOM 782 C C . VAL A 1 102 ? 1.833 -4.704 0.214 1.00 94.12 102 VAL A C 1
ATOM 784 O O . VAL A 1 102 ? 3.014 -4.371 0.325 1.00 94.12 102 VAL A O 1
ATOM 787 N N . LYS A 1 103 ? 1.436 -5.979 0.311 1.00 92.75 103 LYS A N 1
ATOM 788 C CA . LYS A 1 103 ? 2.345 -7.101 0.604 1.00 92.75 103 LYS A CA 1
ATOM 789 C C . LYS A 1 103 ? 3.333 -7.354 -0.534 1.00 92.75 103 LYS A C 1
ATOM 791 O O . LYS A 1 103 ? 4.517 -7.559 -0.289 1.00 92.75 103 LYS A O 1
ATOM 796 N N . ASP A 1 104 ? 2.863 -7.307 -1.778 1.00 91.69 104 ASP A N 1
ATOM 797 C CA . ASP A 1 104 ? 3.689 -7.454 -2.976 1.00 91.69 104 ASP A CA 1
ATOM 798 C C . ASP A 1 104 ? 4.766 -6.370 -3.021 1.00 91.69 104 ASP A C 1
ATOM 800 O O . ASP A 1 104 ? 5.904 -6.672 -3.356 1.00 91.69 104 ASP A O 1
ATOM 804 N N . TYR A 1 105 ? 4.443 -5.125 -2.654 1.00 90.81 105 TYR A N 1
ATOM 805 C CA . TYR A 1 105 ? 5.431 -4.050 -2.582 1.00 90.81 105 TYR A CA 1
ATOM 806 C C . TYR A 1 105 ? 6.542 -4.359 -1.565 1.00 90.81 105 TYR A C 1
ATOM 808 O O . TYR A 1 105 ? 7.722 -4.252 -1.905 1.00 90.81 105 TYR A O 1
ATOM 816 N N . GLN A 1 106 ? 6.175 -4.807 -0.358 1.00 89.62 106 GLN A N 1
ATOM 817 C CA . GLN A 1 106 ? 7.129 -5.194 0.692 1.00 89.62 106 GLN A CA 1
ATOM 818 C C . GLN A 1 106 ? 7.984 -6.408 0.297 1.00 89.62 106 GLN A C 1
ATOM 820 O O . GLN A 1 106 ? 9.175 -6.468 0.586 1.00 89.62 106 GLN A O 1
ATOM 825 N N . ASN A 1 107 ? 7.404 -7.385 -0.393 1.00 91.56 107 ASN A N 1
ATOM 826 C CA . ASN A 1 107 ? 8.163 -8.545 -0.856 1.00 91.56 107 ASN A CA 1
ATOM 827 C C . ASN A 1 107 ? 9.082 -8.172 -2.028 1.00 91.56 107 ASN A C 1
ATOM 829 O O . ASN A 1 107 ? 10.243 -8.577 -2.068 1.00 91.56 107 ASN A O 1
ATOM 833 N N . CYS A 1 108 ? 8.584 -7.356 -2.960 1.00 90.00 108 CYS A N 1
ATOM 834 C CA . CYS A 1 108 ? 9.317 -6.936 -4.149 1.00 90.00 108 CYS A CA 1
ATOM 835 C C . CYS A 1 108 ? 10.588 -6.174 -3.779 1.00 90.00 108 CYS A C 1
ATOM 837 O O . CYS A 1 108 ? 11.659 -6.514 -4.267 1.00 90.00 108 CYS A O 1
ATOM 839 N N . GLY A 1 109 ? 10.519 -5.181 -2.887 1.00 87.00 109 GLY A N 1
ATOM 840 C CA . GLY A 1 109 ? 11.714 -4.398 -2.565 1.00 87.00 109 GLY A CA 1
ATOM 841 C C . GLY A 1 109 ? 12.755 -5.143 -1.725 1.00 87.00 109 GLY A C 1
ATOM 842 O O . GLY A 1 109 ? 13.926 -4.773 -1.779 1.00 87.00 109 GLY A O 1
ATOM 843 N N . GLN A 1 110 ? 12.374 -6.212 -1.011 1.00 88.06 110 GLN A N 1
ATOM 844 C CA . GLN A 1 110 ? 13.329 -7.123 -0.359 1.00 88.06 110 GLN A CA 1
ATOM 845 C C . GLN A 1 110 ? 14.110 -7.972 -1.373 1.00 88.06 110 GLN A C 1
ATOM 847 O O . GLN A 1 110 ? 15.268 -8.301 -1.129 1.00 88.06 110 GLN A O 1
ATOM 852 N N . GLN A 1 111 ? 13.484 -8.321 -2.499 1.00 91.19 111 GLN A N 1
ATOM 853 C CA . GLN A 1 111 ? 14.064 -9.167 -3.553 1.00 91.19 111 GLN A CA 1
ATOM 854 C C . GLN A 1 111 ? 14.627 -8.361 -4.735 1.00 91.19 111 GLN A C 1
ATOM 856 O O . GLN A 1 111 ? 15.237 -8.928 -5.640 1.00 91.19 111 GLN A O 1
ATOM 861 N N . ALA A 1 112 ? 14.414 -7.044 -4.741 1.00 91.75 112 ALA A N 1
ATOM 862 C CA . ALA A 1 112 ? 14.801 -6.166 -5.830 1.00 91.75 112 ALA A CA 1
ATOM 863 C C . ALA A 1 112 ? 16.320 -6.142 -6.030 1.00 91.75 112 ALA A C 1
ATOM 865 O O . ALA A 1 112 ? 17.097 -5.947 -5.091 1.00 91.75 112 ALA A O 1
ATOM 866 N N . LYS A 1 113 ? 16.731 -6.247 -7.292 1.00 93.00 113 LYS A N 1
ATOM 867 C CA . LYS A 1 113 ? 18.104 -6.001 -7.725 1.00 93.00 113 LYS A CA 1
ATOM 868 C C . LYS A 1 113 ? 18.435 -4.519 -7.558 1.00 93.00 113 LYS A C 1
ATOM 870 O O . LYS A 1 113 ? 17.550 -3.657 -7.595 1.00 93.00 113 LYS A O 1
ATOM 875 N N . ALA A 1 114 ? 19.723 -4.237 -7.393 1.00 91.62 114 ALA A N 1
ATOM 876 C CA . ALA A 1 114 ? 20.211 -2.867 -7.404 1.00 91.62 114 ALA A CA 1
ATOM 877 C C . ALA A 1 114 ? 19.965 -2.228 -8.778 1.00 91.62 114 ALA A C 1
ATOM 879 O O . ALA A 1 114 ? 20.145 -2.871 -9.817 1.00 91.62 114 ALA A O 1
ATOM 880 N N . ASP A 1 115 ? 19.563 -0.960 -8.783 1.00 90.69 115 ASP A N 1
ATOM 881 C CA . ASP A 1 115 ? 19.552 -0.150 -9.995 1.00 90.69 115 ASP A CA 1
ATOM 882 C C . ASP A 1 115 ? 20.990 0.038 -10.508 1.00 90.69 115 ASP A C 1
ATOM 884 O O . ASP A 1 115 ? 21.933 0.188 -9.728 1.00 90.69 115 ASP A O 1
ATOM 888 N N . SER A 1 116 ? 21.176 0.051 -11.830 1.00 90.00 116 SER A N 1
ATOM 889 C CA . SER A 1 116 ? 22.497 0.284 -12.428 1.00 90.00 116 SER A CA 1
ATOM 890 C C . SER A 1 116 ? 23.023 1.694 -12.142 1.00 90.00 116 SER A C 1
ATOM 892 O O . SER A 1 116 ? 24.230 1.932 -12.171 1.00 90.00 116 SER A O 1
ATOM 894 N N . SER A 1 117 ? 22.132 2.641 -11.838 1.00 93.12 117 SER A N 1
ATOM 895 C CA . SER A 1 117 ? 22.489 3.975 -11.377 1.00 93.12 117 SER A CA 1
ATOM 896 C C . SER A 1 117 ? 22.555 4.027 -9.851 1.00 93.12 117 SER A C 1
ATOM 898 O O . SER A 1 117 ? 21.525 4.013 -9.181 1.00 93.12 117 SER A O 1
ATOM 900 N N . VAL A 1 118 ? 23.759 4.228 -9.305 1.00 91.81 118 VAL A N 1
ATOM 901 C CA . VAL A 1 118 ? 23.997 4.386 -7.853 1.00 91.81 118 VAL A CA 1
ATOM 902 C C . VAL A 1 118 ? 23.086 5.454 -7.237 1.00 91.81 118 VAL A C 1
ATOM 904 O O . VAL A 1 118 ? 22.417 5.204 -6.241 1.00 91.81 118 VAL A O 1
ATOM 907 N N . ARG A 1 119 ? 22.966 6.621 -7.883 1.00 89.81 119 ARG A N 1
ATOM 908 C CA . ARG A 1 119 ? 22.101 7.714 -7.409 1.00 89.81 119 ARG A CA 1
ATOM 909 C C . ARG A 1 119 ? 20.625 7.305 -7.337 1.00 89.81 119 ARG A C 1
ATOM 911 O O . ARG A 1 119 ? 19.915 7.726 -6.424 1.00 89.81 119 ARG A O 1
ATOM 918 N N . LYS A 1 120 ? 20.135 6.535 -8.317 1.00 86.75 120 LYS A N 1
ATOM 919 C CA . LYS A 1 120 ? 18.754 6.029 -8.287 1.00 86.75 120 LYS A CA 1
ATOM 920 C C . LYS A 1 120 ? 18.601 4.971 -7.205 1.00 86.75 120 LYS A C 1
ATOM 922 O O . LYS A 1 120 ? 17.620 5.028 -6.473 1.00 86.75 120 LYS A O 1
ATOM 927 N N . GLU A 1 121 ? 19.560 4.061 -7.080 1.00 89.69 121 GLU A N 1
ATOM 928 C CA . GLU A 1 121 ? 19.541 3.010 -6.065 1.00 89.69 121 GLU A CA 1
ATOM 929 C C . GLU A 1 121 ? 19.479 3.592 -4.649 1.00 89.69 121 GLU A C 1
ATOM 931 O O . GLU A 1 121 ? 18.631 3.182 -3.857 1.00 89.69 121 GLU A O 1
ATOM 936 N N . GLU A 1 122 ? 20.299 4.600 -4.345 1.00 88.25 122 GLU A N 1
ATOM 937 C CA . GLU A 1 122 ? 20.276 5.307 -3.060 1.00 88.25 122 GLU A CA 1
ATOM 938 C C . GLU A 1 122 ? 18.918 5.979 -2.809 1.00 88.25 122 GLU A C 1
ATOM 940 O O . GLU A 1 122 ? 18.291 5.744 -1.771 1.00 88.25 122 GLU A O 1
ATOM 945 N N . LYS A 1 123 ? 18.417 6.757 -3.785 1.00 86.12 123 LYS A N 1
ATOM 946 C CA . LYS A 1 123 ? 17.116 7.442 -3.688 1.00 86.12 123 LYS A CA 1
ATOM 947 C C . LYS A 1 123 ? 15.978 6.447 -3.442 1.00 86.12 123 LYS A C 1
ATOM 949 O O . LYS A 1 123 ? 15.195 6.621 -2.510 1.00 86.12 123 LYS A O 1
ATOM 954 N N . TYR A 1 124 ? 15.874 5.404 -4.264 1.00 86.69 124 TYR A N 1
ATOM 955 C CA . TYR A 1 124 ? 14.780 4.438 -4.168 1.00 86.69 124 TYR A CA 1
ATOM 956 C C . TYR A 1 124 ? 14.920 3.497 -2.973 1.00 86.69 124 TYR A C 1
ATOM 958 O O . TYR A 1 124 ? 13.902 3.038 -2.466 1.00 86.69 124 TYR A O 1
ATOM 966 N N . THR A 1 125 ? 16.129 3.250 -2.467 1.00 88.81 125 THR A N 1
ATOM 967 C CA . THR A 1 125 ? 16.322 2.519 -1.207 1.00 88.81 125 THR A CA 1
ATOM 968 C C . THR A 1 125 ? 15.793 3.308 -0.015 1.00 88.81 125 THR A C 1
ATOM 970 O O . THR A 1 125 ? 15.069 2.740 0.805 1.00 88.81 125 THR A O 1
ATOM 973 N N . ALA A 1 126 ? 16.090 4.609 0.067 1.00 86.12 126 ALA A N 1
ATOM 974 C CA . ALA A 1 126 ? 15.571 5.469 1.131 1.00 86.12 126 ALA A CA 1
ATOM 975 C C . ALA A 1 126 ? 14.033 5.531 1.107 1.00 86.12 126 ALA A C 1
ATOM 977 O O . ALA A 1 126 ? 13.387 5.246 2.117 1.00 86.12 126 ALA A O 1
ATOM 978 N N . ILE A 1 127 ? 13.449 5.787 -0.071 1.00 85.50 127 ILE A N 1
ATOM 979 C CA . ILE A 1 127 ? 11.990 5.802 -0.271 1.00 85.50 127 ILE A CA 1
ATOM 980 C C . ILE A 1 127 ? 11.378 4.446 0.093 1.00 85.50 127 ILE A C 1
ATOM 982 O O . ILE A 1 127 ? 10.399 4.379 0.836 1.00 85.50 127 ILE A O 1
ATOM 986 N N . TYR A 1 128 ? 11.966 3.349 -0.391 1.00 88.50 128 TYR A N 1
ATOM 987 C CA . TYR A 1 128 ? 11.459 2.010 -0.120 1.00 88.50 128 TYR A CA 1
ATOM 988 C C . TYR A 1 128 ? 11.423 1.698 1.376 1.00 88.50 128 TYR A C 1
ATOM 990 O O . TYR A 1 128 ? 10.412 1.200 1.877 1.00 88.50 128 TYR A O 1
ATOM 998 N N . LYS A 1 129 ? 12.498 2.028 2.100 1.00 88.31 129 LYS A N 1
ATOM 999 C CA . LYS A 1 129 ? 12.589 1.832 3.548 1.00 88.31 129 LYS A CA 1
ATOM 1000 C C . LYS A 1 129 ? 11.517 2.636 4.288 1.00 88.31 129 LYS A C 1
ATOM 1002 O O . LYS A 1 129 ? 10.819 2.069 5.127 1.00 88.31 129 LYS A O 1
ATOM 1007 N N . ALA A 1 130 ? 11.351 3.914 3.944 1.00 89.00 130 ALA A N 1
ATOM 1008 C CA . ALA A 1 130 ? 10.340 4.777 4.549 1.00 89.00 130 ALA A CA 1
ATOM 1009 C C . ALA A 1 130 ? 8.918 4.239 4.310 1.00 89.00 130 ALA A C 1
ATOM 1011 O O . ALA A 1 130 ? 8.146 4.058 5.252 1.00 89.00 130 ALA A O 1
ATOM 1012 N N . CYS A 1 131 ? 8.586 3.891 3.066 1.00 89.50 131 CYS A N 1
ATOM 1013 C CA . CYS A 1 131 ? 7.245 3.420 2.720 1.00 89.50 131 CYS A CA 1
ATOM 1014 C C . CYS A 1 131 ? 6.951 2.003 3.213 1.00 89.50 131 CYS A C 1
ATOM 1016 O O . CYS A 1 131 ? 5.814 1.706 3.568 1.00 89.50 131 CYS A O 1
ATOM 1018 N N . SER A 1 132 ? 7.965 1.144 3.329 1.00 90.56 132 SER A N 1
ATOM 1019 C CA . SER A 1 132 ? 7.809 -0.153 3.994 1.00 90.56 132 SER A CA 1
ATOM 1020 C C . SER A 1 132 ? 7.463 0.019 5.471 1.00 90.56 132 SER A C 1
ATOM 1022 O O . SER A 1 132 ? 6.574 -0.667 5.964 1.00 90.56 132 SER A O 1
ATOM 1024 N N . ALA A 1 133 ? 8.086 0.984 6.155 1.00 90.94 133 ALA A N 1
ATOM 1025 C CA . ALA A 1 133 ? 7.780 1.278 7.551 1.00 90.94 133 ALA A CA 1
ATOM 1026 C C . ALA A 1 133 ? 6.365 1.866 7.732 1.00 90.94 133 ALA A C 1
ATOM 1028 O O . ALA A 1 133 ? 5.675 1.53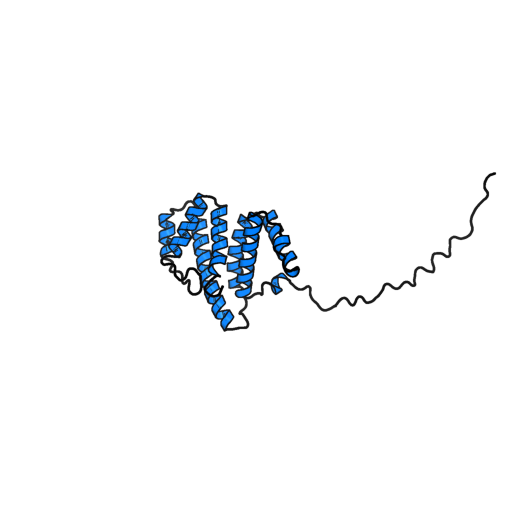0 8.697 1.00 90.94 133 ALA A O 1
ATOM 1029 N N . VAL A 1 134 ? 5.900 2.692 6.785 1.00 92.00 134 VAL A N 1
ATOM 1030 C CA . VAL A 1 134 ? 4.502 3.164 6.723 1.00 92.00 134 VAL A CA 1
ATOM 1031 C C . VAL A 1 134 ? 3.532 1.995 6.530 1.00 92.00 134 VAL A C 1
ATOM 1033 O O . VAL A 1 134 ? 2.529 1.908 7.243 1.00 92.00 134 VAL A O 1
ATOM 1036 N N . ASN A 1 135 ? 3.833 1.072 5.613 1.00 93.12 135 ASN A N 1
ATOM 1037 C CA . ASN A 1 135 ? 3.011 -0.116 5.370 1.00 93.12 135 ASN A CA 1
ATOM 1038 C C . ASN A 1 135 ? 2.943 -1.015 6.604 1.00 93.12 135 ASN A C 1
ATOM 1040 O O . ASN A 1 135 ? 1.856 -1.402 7.015 1.00 93.12 135 ASN A O 1
ATOM 1044 N N . ASP A 1 136 ? 4.077 -1.286 7.249 1.00 93.50 136 ASP A N 1
ATOM 1045 C CA . ASP A 1 136 ? 4.116 -2.084 8.476 1.00 93.50 136 ASP A CA 1
ATOM 1046 C C . ASP A 1 136 ? 3.294 -1.444 9.593 1.00 93.50 136 ASP A C 1
ATOM 1048 O O . ASP A 1 136 ? 2.556 -2.132 10.303 1.00 93.50 136 ASP A O 1
ATOM 1052 N N . LEU A 1 137 ? 3.395 -0.123 9.758 1.00 94.50 137 LEU A N 1
ATOM 1053 C CA . LEU A 1 137 ? 2.628 0.603 10.764 1.00 94.50 137 LEU A CA 1
ATOM 1054 C C . LEU A 1 137 ? 1.123 0.523 10.489 1.00 94.50 137 LEU A C 1
ATOM 1056 O O . LEU A 1 137 ? 0.355 0.193 11.392 1.00 94.50 137 LEU A O 1
ATOM 1060 N N . THR A 1 138 ? 0.708 0.798 9.255 1.00 95.06 138 THR A N 1
ATOM 1061 C CA . THR A 1 138 ? -0.710 0.824 8.868 1.00 95.06 138 THR A CA 1
ATOM 1062 C C . THR A 1 138 ? -1.329 -0.577 8.856 1.00 95.06 138 THR A C 1
ATOM 1064 O O . THR A 1 138 ? -2.440 -0.748 9.353 1.00 95.06 138 THR A O 1
ATOM 1067 N N . LEU A 1 139 ? -0.590 -1.609 8.432 1.00 95.69 139 LEU A N 1
ATOM 1068 C CA . LEU A 1 139 ? -0.997 -3.013 8.568 1.00 95.69 139 LEU A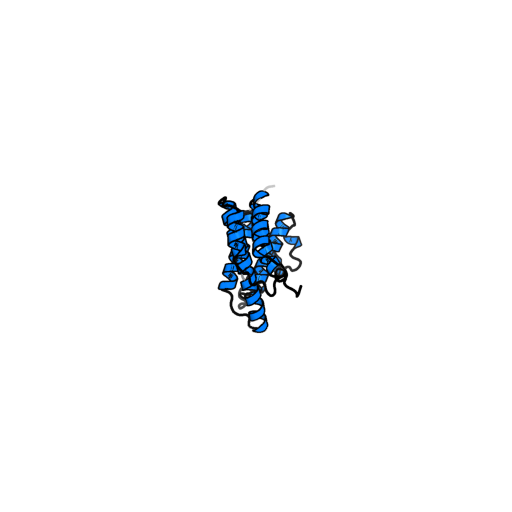 CA 1
ATOM 1069 C C . LEU A 1 139 ? -1.080 -3.454 10.036 1.00 95.69 139 LEU A C 1
ATOM 1071 O O . LEU A 1 139 ? -2.011 -4.167 10.404 1.00 95.69 139 LEU A O 1
ATOM 1075 N N . THR A 1 140 ? -0.149 -3.014 10.893 1.00 95.75 140 THR A N 1
ATOM 1076 C CA . THR A 1 140 ? -0.216 -3.297 12.340 1.00 95.75 140 THR A CA 1
ATOM 1077 C C . THR A 1 140 ? -1.463 -2.665 12.963 1.00 95.75 140 THR A C 1
ATOM 1079 O O . THR A 1 140 ? -2.133 -3.301 13.778 1.00 95.75 140 THR A O 1
ATOM 1082 N N . ALA A 1 141 ? -1.787 -1.425 12.584 1.00 96.31 141 ALA A N 1
ATOM 1083 C CA . ALA A 1 141 ? -2.997 -0.749 13.038 1.00 96.31 141 ALA A CA 1
ATOM 1084 C C . ALA A 1 141 ? -4.265 -1.463 12.538 1.00 96.31 141 ALA A C 1
ATOM 1086 O O . ALA A 1 141 ? -5.188 -1.674 13.322 1.00 96.31 141 ALA A O 1
ATOM 1087 N N . LEU A 1 142 ? -4.282 -1.910 11.276 1.00 97.38 142 LEU A N 1
ATOM 1088 C CA . LEU A 1 142 ? -5.410 -2.643 10.698 1.00 97.38 142 LEU A CA 1
ATOM 1089 C C . LEU A 1 142 ? -5.638 -3.975 11.423 1.00 97.38 142 LEU A C 1
ATOM 1091 O O . LEU A 1 142 ? -6.762 -4.269 11.819 1.00 97.38 142 LEU A O 1
ATOM 1095 N N . ASP A 1 143 ? -4.577 -4.754 11.663 1.00 97.50 143 ASP A N 1
ATOM 1096 C CA . ASP A 1 143 ? -4.655 -6.005 12.434 1.00 97.50 143 ASP A CA 1
ATOM 1097 C C . ASP A 1 143 ? -5.215 -5.767 13.843 1.00 97.50 143 ASP A C 1
ATOM 1099 O O . ASP A 1 143 ? -6.055 -6.527 14.330 1.00 97.50 143 ASP A O 1
ATOM 1103 N N . ALA A 1 144 ? -4.778 -4.691 14.500 1.00 96.69 144 ALA A N 1
ATOM 1104 C CA . ALA A 1 144 ? -5.268 -4.321 15.819 1.00 96.69 144 ALA A CA 1
ATOM 1105 C C . ALA A 1 144 ? -6.754 -3.927 15.806 1.00 96.69 144 ALA A C 1
ATOM 1107 O O . ALA A 1 144 ? -7.490 -4.365 16.695 1.00 96.69 144 ALA A O 1
ATOM 1108 N N . ALA A 1 145 ? -7.198 -3.164 14.802 1.00 96.00 145 ALA A N 1
ATOM 1109 C CA . ALA A 1 145 ? -8.597 -2.781 14.620 1.00 96.00 145 ALA A CA 1
ATOM 1110 C C . ALA A 1 145 ? -9.496 -4.007 14.383 1.00 96.00 145 ALA A C 1
ATOM 1112 O O . ALA A 1 145 ? -10.489 -4.187 15.090 1.00 96.00 145 ALA A O 1
ATOM 1113 N N . VAL A 1 146 ? -9.089 -4.915 13.487 1.00 96.19 146 VAL A N 1
ATOM 1114 C CA . VAL A 1 146 ? -9.802 -6.176 13.204 1.00 96.19 146 VAL A CA 1
ATOM 1115 C C . VAL A 1 146 ? -9.908 -7.048 14.456 1.00 96.19 146 VAL A C 1
ATOM 1117 O O . VAL A 1 146 ? -10.965 -7.606 14.755 1.00 96.19 146 VAL A O 1
ATOM 1120 N N . LYS A 1 147 ? -8.831 -7.131 15.246 1.00 96.56 147 LYS A N 1
ATOM 1121 C CA . LYS A 1 147 ? -8.795 -7.880 16.513 1.00 96.56 147 LYS A CA 1
ATOM 1122 C C . LYS A 1 147 ? -9.450 -7.142 17.685 1.00 96.56 147 LYS A C 1
ATOM 1124 O O . LYS A 1 147 ? -9.342 -7.617 18.815 1.00 96.56 147 LYS A O 1
ATOM 1129 N N . LYS A 1 148 ? -10.103 -5.998 17.443 1.00 91.38 148 LYS A N 1
ATOM 1130 C CA . LYS A 1 148 ? -10.772 -5.168 18.459 1.00 91.38 148 LYS A CA 1
ATOM 1131 C C . LYS A 1 148 ? -9.862 -4.827 19.645 1.00 91.38 148 LYS A C 1
ATOM 1133 O O . LYS A 1 148 ? -10.301 -4.782 20.794 1.00 91.38 148 LYS A O 1
ATOM 1138 N N . ARG A 1 149 ? -8.568 -4.620 19.383 1.00 91.94 149 ARG A N 1
ATOM 1139 C CA . ARG A 1 149 ? -7.625 -4.145 20.402 1.00 91.94 149 ARG A CA 1
ATOM 1140 C C . ARG A 1 149 ? -7.943 -2.691 20.743 1.00 91.94 149 ARG A C 1
ATOM 1142 O O . ARG A 1 149 ? -8.478 -1.957 19.917 1.00 91.94 149 ARG A O 1
ATOM 1149 N N . SER A 1 150 ? -7.583 -2.265 21.953 1.00 92.50 150 SER A N 1
ATOM 1150 C CA . SER A 1 150 ? -7.750 -0.868 22.367 1.00 92.50 150 SER A CA 1
ATOM 1151 C C . SER A 1 150 ? -7.039 0.068 21.382 1.00 92.50 150 SER A C 1
ATOM 1153 O O . SER A 1 150 ? -5.825 -0.054 21.176 1.00 92.50 150 SER A O 1
ATOM 1155 N N . ARG A 1 151 ? -7.809 0.990 20.788 1.00 92.12 151 ARG A N 1
ATOM 1156 C CA . ARG A 1 151 ? -7.324 2.050 19.894 1.00 92.12 151 ARG A CA 1
ATOM 1157 C C . ARG A 1 151 ? -6.240 2.866 20.584 1.00 92.12 151 ARG A C 1
ATOM 1159 O O . ARG A 1 151 ? -5.101 2.835 20.133 1.00 92.12 151 ARG A O 1
ATOM 1166 N N . ASP A 1 152 ? -6.550 3.457 21.736 1.00 91.56 152 ASP A N 1
ATOM 1167 C CA . ASP A 1 152 ? -5.625 4.295 22.510 1.00 91.56 152 ASP A CA 1
ATOM 1168 C C . ASP A 1 152 ? -4.310 3.576 22.835 1.00 91.56 152 ASP A C 1
ATOM 1170 O O . ASP A 1 152 ? -3.223 4.126 22.652 1.00 91.56 152 ASP A O 1
ATOM 1174 N N . ALA A 1 153 ? -4.384 2.315 23.279 1.00 91.06 153 ALA A N 1
ATOM 1175 C CA . ALA A 1 153 ? -3.190 1.533 23.589 1.00 91.06 153 ALA A CA 1
ATOM 1176 C C . ALA A 1 153 ? -2.355 1.234 22.333 1.00 91.06 153 ALA A C 1
ATOM 1178 O O . ALA A 1 153 ? -1.125 1.317 22.368 1.00 91.06 153 ALA A O 1
ATOM 1179 N N . THR A 1 154 ? -3.017 0.903 21.221 1.00 91.50 154 THR A N 1
ATOM 1180 C CA . THR A 1 154 ? -2.360 0.603 19.943 1.00 91.50 154 THR A CA 1
ATOM 1181 C C . THR A 1 154 ? -1.693 1.848 19.373 1.00 91.50 154 THR A C 1
ATOM 1183 O O . THR A 1 154 ? -0.506 1.818 19.058 1.00 91.50 154 THR A O 1
ATOM 1186 N N . VAL A 1 155 ? -2.426 2.955 19.295 1.00 90.31 155 VAL A N 1
ATOM 1187 C CA . VAL A 1 155 ? -1.953 4.240 18.779 1.00 90.31 155 VAL A CA 1
ATOM 1188 C C . VAL A 1 155 ? -0.753 4.731 19.592 1.00 90.31 155 VAL A C 1
ATOM 1190 O O . VAL A 1 155 ? 0.304 4.993 19.020 1.00 90.31 155 VAL A O 1
ATOM 1193 N N . LYS A 1 156 ? -0.842 4.718 20.929 1.00 89.50 156 LYS A N 1
ATOM 1194 C CA . LYS A 1 156 ? 0.276 5.078 21.818 1.00 89.50 156 LYS A CA 1
ATOM 1195 C C . LYS A 1 156 ? 1.486 4.151 21.666 1.00 89.50 156 LYS A C 1
ATOM 1197 O O . LYS A 1 156 ? 2.628 4.564 21.868 1.00 89.50 156 LYS A O 1
ATOM 1202 N N . SER A 1 157 ? 1.267 2.875 21.343 1.00 90.25 157 SER A N 1
ATOM 1203 C CA . SER A 1 157 ? 2.359 1.940 21.057 1.00 90.25 157 SER A CA 1
ATOM 1204 C C . SER A 1 157 ? 3.025 2.229 19.712 1.00 90.25 157 SER A C 1
ATOM 1206 O O . SER A 1 157 ? 4.233 2.023 19.585 1.00 90.25 157 SER A O 1
ATOM 1208 N N . LEU A 1 158 ? 2.257 2.654 18.708 1.00 89.00 158 LEU A N 1
ATOM 1209 C CA . LEU A 1 158 ? 2.760 2.934 17.365 1.00 89.00 158 LEU A CA 1
ATOM 1210 C C . LEU A 1 158 ? 3.439 4.303 17.278 1.00 89.00 158 LEU A C 1
ATOM 1212 O O . LEU A 1 158 ? 4.461 4.402 16.615 1.00 89.00 158 LEU A O 1
ATOM 1216 N N . GLU A 1 159 ? 2.966 5.315 18.008 1.00 85.25 159 GLU A N 1
ATOM 1217 C CA . GLU A 1 159 ? 3.598 6.643 18.112 1.00 85.25 159 GLU A CA 1
ATOM 1218 C C . GLU A 1 159 ? 5.074 6.558 18.539 1.00 85.25 159 GLU A C 1
ATOM 1220 O O . GLU A 1 159 ? 5.934 7.273 18.030 1.00 85.25 159 GLU A O 1
ATOM 1225 N N . LYS A 1 160 ? 5.404 5.614 19.428 1.00 83.25 160 LYS A N 1
ATOM 1226 C CA . LYS A 1 160 ? 6.786 5.375 19.874 1.00 83.25 160 LYS A CA 1
ATOM 1227 C C . LYS A 1 160 ? 7.707 4.869 18.758 1.00 83.25 160 LYS A C 1
ATOM 1229 O O . LYS A 1 160 ? 8.929 4.908 18.919 1.00 83.25 160 LYS A O 1
ATOM 1234 N N . ARG A 1 161 ? 7.155 4.377 17.643 1.00 80.81 161 ARG A N 1
ATOM 1235 C CA . ARG A 1 161 ? 7.924 3.981 16.460 1.00 80.81 161 ARG A CA 1
ATOM 1236 C C . 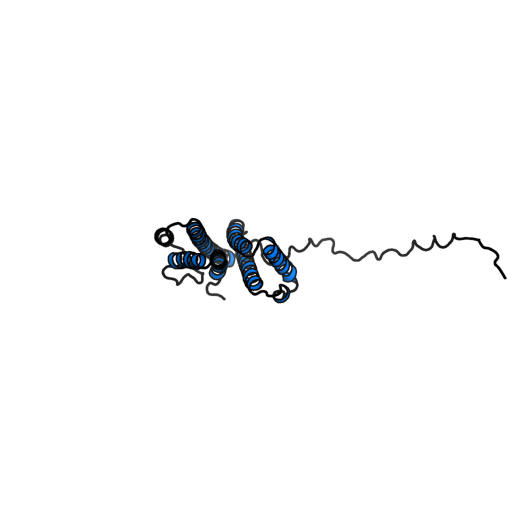ARG A 1 161 ? 8.299 5.251 15.702 1.00 80.81 161 ARG A C 1
ATOM 1238 O O . ARG A 1 161 ? 7.530 5.759 14.895 1.00 80.81 161 ARG A O 1
ATOM 1245 N N . LYS A 1 162 ? 9.496 5.774 15.971 1.00 75.19 162 LYS A N 1
ATOM 1246 C CA . LYS A 1 162 ? 10.064 6.891 15.207 1.00 75.19 162 LYS A CA 1
ATOM 1247 C C . LYS A 1 162 ? 10.264 6.452 13.755 1.00 75.19 162 LYS A C 1
ATOM 1249 O O . LYS A 1 162 ? 11.174 5.676 13.472 1.00 75.19 162 LYS A O 1
ATOM 1254 N N . LEU A 1 163 ? 9.394 6.914 12.860 1.00 83.06 163 LEU A N 1
ATOM 1255 C CA . LEU A 1 163 ? 9.515 6.658 11.430 1.00 83.06 163 LEU A CA 1
ATOM 1256 C C . LEU A 1 163 ? 10.488 7.664 10.810 1.00 83.06 163 LEU A C 1
ATOM 1258 O O . LEU A 1 163 ? 10.294 8.870 10.939 1.00 83.06 163 LEU A O 1
ATOM 1262 N N . ASP A 1 164 ? 11.512 7.164 10.123 1.00 83.44 164 ASP A N 1
ATOM 1263 C CA . ASP A 1 164 ? 12.325 7.977 9.222 1.00 83.44 164 ASP A CA 1
ATOM 1264 C C . ASP A 1 164 ? 11.608 8.059 7.871 1.00 83.44 164 ASP A C 1
ATOM 1266 O O . ASP A 1 164 ? 11.512 7.068 7.145 1.00 83.44 164 ASP A O 1
ATOM 1270 N N . LEU A 1 165 ? 11.035 9.229 7.595 1.00 84.56 165 LEU A N 1
ATOM 1271 C CA . LEU A 1 165 ? 10.199 9.493 6.423 1.00 84.56 165 LEU A CA 1
ATOM 1272 C C . LEU A 1 165 ? 10.854 10.477 5.450 1.00 84.56 165 LEU A C 1
ATOM 1274 O O . LEU A 1 165 ? 10.153 11.079 4.631 1.00 84.56 165 LEU A O 1
ATOM 1278 N N . ALA A 1 166 ? 12.175 10.652 5.539 1.00 81.38 166 ALA A N 1
ATOM 1279 C CA . ALA A 1 166 ? 12.926 11.522 4.643 1.00 81.38 166 ALA A CA 1
ATOM 1280 C C . ALA A 1 166 ? 12.668 11.170 3.168 1.00 81.38 166 ALA A C 1
ATOM 1282 O O . ALA A 1 166 ? 12.693 10.003 2.773 1.00 81.38 166 ALA A O 1
ATOM 1283 N N . GLY A 1 167 ? 12.413 12.189 2.343 1.00 73.50 167 GLY A N 1
ATOM 1284 C CA . GLY A 1 167 ? 12.158 12.003 0.914 1.00 73.50 167 GLY A CA 1
ATOM 1285 C C . GLY A 1 167 ? 10.757 11.486 0.576 1.00 73.50 167 GLY A C 1
ATOM 1286 O O . GLY A 1 167 ? 10.516 11.125 -0.574 1.00 73.50 167 GLY A O 1
ATOM 1287 N N . THR A 1 168 ? 9.829 11.472 1.537 1.00 79.44 168 THR A N 1
ATOM 1288 C CA . THR A 1 168 ? 8.405 11.161 1.322 1.00 79.44 168 THR A CA 1
ATOM 1289 C C . THR A 1 168 ? 7.542 12.408 1.526 1.00 79.44 168 THR A C 1
ATOM 1291 O O . THR A 1 168 ? 7.981 13.401 2.110 1.00 79.44 168 THR A O 1
ATOM 1294 N N . PHE A 1 169 ? 6.274 12.375 1.109 1.00 79.25 169 PHE A N 1
ATOM 1295 C CA . PHE A 1 169 ? 5.345 13.483 1.387 1.00 79.25 169 PHE A CA 1
ATOM 1296 C C . PHE A 1 169 ? 5.043 13.674 2.886 1.00 79.25 169 PHE A C 1
ATOM 1298 O O . PHE A 1 169 ? 4.600 14.747 3.298 1.00 79.25 169 PHE A O 1
ATOM 1305 N N . LEU A 1 170 ? 5.289 12.642 3.699 1.00 81.31 170 LEU A N 1
ATOM 1306 C CA . LEU A 1 170 ? 5.041 12.642 5.139 1.00 81.31 170 LEU A CA 1
ATOM 1307 C C . LEU A 1 170 ? 6.196 13.240 5.948 1.00 81.31 170 LEU A C 1
ATOM 1309 O O . LEU A 1 170 ? 6.039 13.429 7.149 1.00 81.31 170 LEU A O 1
ATOM 1313 N N . GLU A 1 171 ? 7.330 13.567 5.320 1.00 84.69 171 GLU A N 1
ATOM 1314 C CA . GLU A 1 171 ? 8.539 14.068 5.994 1.00 84.69 171 GLU A CA 1
ATOM 1315 C C . GLU A 1 171 ? 8.265 15.277 6.903 1.00 84.69 171 GLU A C 1
ATOM 1317 O O . GLU A 1 171 ? 8.852 15.411 7.972 1.00 84.69 171 GLU A O 1
ATOM 1322 N N . LYS A 1 172 ? 7.351 16.161 6.487 1.00 84.00 172 LYS A N 1
ATOM 1323 C CA . LYS A 1 172 ? 7.009 17.388 7.224 1.00 84.00 172 LYS A CA 1
ATOM 1324 C C . LYS A 1 172 ? 5.921 17.193 8.280 1.00 84.00 172 LYS A C 1
ATOM 1326 O O . LYS A 1 172 ? 5.550 18.153 8.954 1.00 84.00 172 LYS A O 1
ATOM 1331 N N . MET A 1 173 ? 5.355 15.995 8.389 1.00 84.12 173 MET A N 1
ATOM 1332 C CA . MET A 1 173 ? 4.316 15.714 9.368 1.00 84.12 173 MET A CA 1
ATOM 1333 C C . MET A 1 173 ? 4.952 15.573 10.750 1.00 84.12 173 MET A C 1
ATOM 1335 O O . MET A 1 173 ? 5.941 14.865 10.908 1.00 84.12 173 MET A O 1
ATOM 1339 N N . LYS A 1 174 ? 4.379 16.247 11.752 1.00 82.19 174 LYS A N 1
ATOM 1340 C CA . LYS A 1 174 ? 4.914 16.241 13.119 1.00 82.19 174 LYS A CA 1
ATOM 1341 C C . LYS A 1 174 ? 4.875 14.841 13.743 1.00 82.19 174 LYS A C 1
ATOM 1343 O O . LYS A 1 174 ? 5.890 14.377 14.244 1.00 82.19 174 LYS A O 1
ATOM 1348 N N . ASP A 1 175 ? 3.725 14.171 13.641 1.00 86.50 175 ASP A N 1
ATOM 1349 C CA . ASP A 1 175 ? 3.471 12.865 14.261 1.00 86.50 175 ASP A CA 1
ATOM 1350 C C . ASP A 1 175 ? 2.838 11.888 13.243 1.00 86.50 175 ASP A C 1
ATOM 1352 O O . ASP A 1 175 ? 1.659 11.534 13.346 1.00 86.50 175 ASP A O 1
ATOM 1356 N N . PRO A 1 176 ? 3.588 11.451 12.213 1.00 88.19 176 PRO A N 1
ATOM 1357 C CA . PRO A 1 176 ? 3.044 10.655 11.112 1.00 88.19 176 PRO A CA 1
ATOM 1358 C C . PRO A 1 176 ? 2.564 9.276 11.555 1.00 88.19 176 PRO A C 1
ATOM 1360 O O . PRO A 1 176 ? 1.535 8.802 11.085 1.00 88.19 176 PRO A O 1
ATOM 1363 N N . ALA A 1 177 ? 3.269 8.647 12.497 1.00 90.00 177 ALA A N 1
ATOM 1364 C CA . ALA A 1 177 ? 2.874 7.362 13.064 1.00 90.00 177 ALA A CA 1
ATOM 1365 C C . ALA A 1 177 ? 1.505 7.435 13.761 1.00 90.00 177 ALA A C 1
ATOM 1367 O O . ALA A 1 177 ? 0.665 6.558 13.557 1.00 90.00 177 ALA A O 1
ATOM 1368 N N . LEU A 1 178 ? 1.276 8.501 14.538 1.00 90.62 178 LEU A N 1
ATOM 1369 C CA . LEU A 1 178 ? 0.011 8.760 15.221 1.00 90.62 1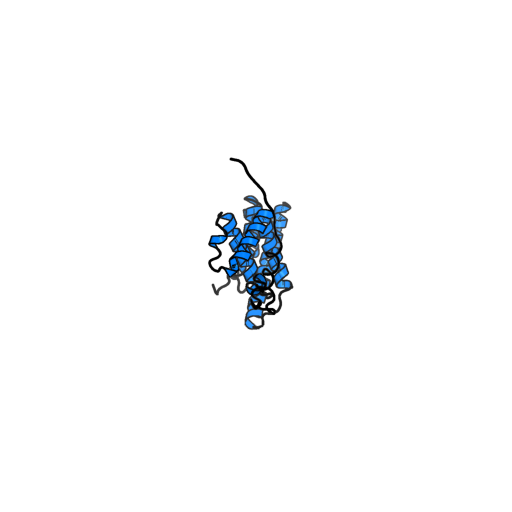78 LEU A CA 1
ATOM 1370 C C . LEU A 1 178 ? -1.114 8.962 14.202 1.00 90.62 178 LEU A C 1
ATOM 1372 O O . LEU A 1 178 ? -2.108 8.243 14.233 1.00 90.62 178 LEU A O 1
ATOM 1376 N N . TYR A 1 179 ? -0.920 9.889 13.260 1.00 91.44 179 TYR A N 1
ATOM 1377 C CA . TYR A 1 179 ? -1.901 10.197 12.220 1.00 91.44 179 TYR A CA 1
ATOM 1378 C C . TYR A 1 179 ? -2.302 8.954 11.418 1.00 91.44 179 TYR A C 1
ATOM 1380 O O . TYR A 1 179 ? -3.488 8.671 11.268 1.00 91.44 179 TYR A O 1
ATOM 1388 N N . LEU A 1 180 ? -1.323 8.194 10.921 1.00 93.19 180 LEU A N 1
ATOM 1389 C CA . LEU A 1 180 ? -1.573 7.013 10.098 1.00 93.19 180 LEU A CA 1
ATOM 1390 C C . LEU A 1 180 ? -2.328 5.926 10.870 1.00 93.19 180 LEU A C 1
ATOM 1392 O O . LEU A 1 180 ? -3.269 5.348 10.333 1.00 93.19 180 LEU A O 1
ATOM 1396 N N . ALA A 1 181 ? -1.939 5.659 12.122 1.00 94.19 181 ALA A N 1
ATOM 1397 C CA . ALA A 1 181 ? -2.627 4.681 12.958 1.00 94.19 181 ALA A CA 1
ATOM 1398 C C . ALA A 1 181 ? -4.079 5.103 13.228 1.00 9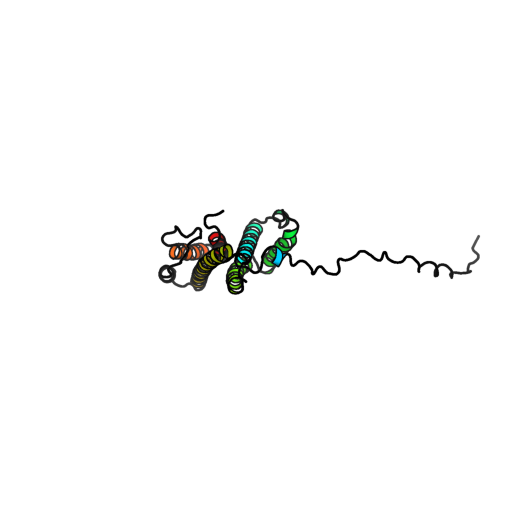4.19 181 ALA A C 1
ATOM 1400 O O . ALA A 1 181 ? -4.992 4.307 13.026 1.00 94.19 181 ALA A O 1
ATOM 1401 N N . GLU A 1 182 ? -4.296 6.361 13.619 1.00 94.44 182 GLU A N 1
ATOM 1402 C CA . GLU A 1 182 ? -5.627 6.920 13.876 1.00 94.44 182 GLU A CA 1
ATOM 1403 C C . GLU A 1 182 ? -6.534 6.844 12.644 1.00 94.44 182 GLU A C 1
ATOM 1405 O O . GLU A 1 182 ? -7.685 6.419 12.746 1.00 94.44 182 GLU A O 1
ATOM 1410 N N . GLN A 1 183 ? -6.013 7.185 11.462 1.00 96.12 183 GLN A N 1
ATOM 1411 C CA . GLN A 1 183 ? -6.778 7.097 10.218 1.00 96.12 183 GLN A CA 1
ATOM 1412 C C . GLN A 1 183 ? -7.210 5.665 9.902 1.00 96.12 183 GLN A C 1
ATOM 1414 O O . GLN A 1 183 ? -8.344 5.470 9.477 1.00 96.12 183 GLN A O 1
ATOM 1419 N N . VAL A 1 184 ? -6.370 4.655 10.155 1.00 97.00 184 VAL A N 1
ATOM 1420 C CA . VAL A 1 184 ? -6.772 3.252 9.962 1.00 97.00 184 VAL A CA 1
ATOM 1421 C C . VAL A 1 184 ? -7.956 2.888 10.861 1.00 97.00 184 VAL A C 1
ATOM 1423 O O . VAL A 1 184 ? -8.908 2.280 10.379 1.00 97.00 184 VAL A O 1
ATOM 1426 N N . PHE A 1 185 ? -7.941 3.286 12.138 1.00 96.38 185 PHE A N 1
ATOM 1427 C CA . PHE A 1 185 ? -9.069 3.038 13.045 1.00 96.38 185 PHE A CA 1
ATOM 1428 C C . PHE A 1 185 ? -10.337 3.774 12.598 1.00 96.38 185 PHE A C 1
ATOM 1430 O O . PHE A 1 185 ? -11.386 3.146 12.492 1.00 96.38 185 PHE A O 1
ATOM 1437 N N . VAL A 1 186 ? -10.239 5.067 12.270 1.00 96.38 186 VAL A N 1
ATOM 1438 C CA . VAL A 1 186 ? -11.379 5.867 11.785 1.00 96.38 186 VAL A CA 1
ATOM 1439 C C . VAL A 1 186 ? -11.970 5.276 10.505 1.00 96.38 186 VAL A C 1
ATOM 1441 O O . VAL A 1 186 ? -13.186 5.190 10.363 1.00 96.38 186 VAL A O 1
ATOM 1444 N N . LYS A 1 187 ? -11.126 4.840 9.567 1.00 97.38 187 LYS A N 1
ATOM 1445 C CA . LYS A 1 187 ? -11.575 4.193 8.331 1.00 97.38 187 LYS A CA 1
ATOM 1446 C C . LYS A 1 187 ? -12.221 2.842 8.609 1.00 97.38 187 LYS A C 1
ATOM 1448 O O . LYS A 1 187 ? -13.260 2.554 8.037 1.00 97.38 187 LYS A O 1
ATOM 1453 N N . HIS A 1 188 ? -11.674 2.063 9.537 1.00 96.94 188 HIS A N 1
ATOM 1454 C CA . HIS A 1 188 ? -12.245 0.775 9.929 1.00 96.94 188 HIS A CA 1
ATOM 1455 C C . HIS A 1 188 ? -13.607 0.916 10.625 1.00 96.94 188 HIS A C 1
ATOM 1457 O O . HIS A 1 188 ? -14.471 0.060 10.460 1.00 96.94 188 HIS A O 1
ATOM 1463 N N . GLU A 1 189 ? -13.818 1.990 11.391 1.00 94.62 189 GLU A N 1
ATOM 1464 C CA . GLU A 1 189 ? -15.133 2.332 11.953 1.00 94.62 189 GLU A CA 1
ATOM 1465 C C . GLU A 1 189 ? -16.178 2.611 10.853 1.00 94.62 189 GLU A C 1
ATOM 1467 O O . GLU A 1 189 ? -17.363 2.373 11.080 1.00 94.62 189 GLU A O 1
ATOM 1472 N N . GLN A 1 190 ? -15.755 3.068 9.665 1.00 96.00 190 GLN A N 1
ATOM 1473 C CA . GLN A 1 190 ? -16.622 3.234 8.488 1.00 96.00 190 GLN A CA 1
ATOM 1474 C C . GLN A 1 190 ? -16.869 1.888 7.799 1.00 96.00 190 GLN A C 1
ATOM 1476 O O . GLN A 1 190 ? -18.013 1.457 7.663 1.00 96.00 190 GLN A O 1
ATOM 1481 N N . SER A 1 191 ? -15.797 1.213 7.384 1.00 97.25 191 SER A N 1
ATOM 1482 C CA . SER A 1 191 ? -15.837 -0.149 6.858 1.00 97.25 191 SER A CA 1
ATOM 1483 C C . SER A 1 191 ? -14.437 -0.774 6.840 1.00 97.25 191 SER A C 1
ATOM 1485 O O . SER A 1 191 ? -13.417 -0.083 6.784 1.00 97.25 191 SER A O 1
ATOM 1487 N N . TYR A 1 192 ? -14.367 -2.109 6.845 1.00 96.75 192 TYR A N 1
ATOM 1488 C CA . TYR A 1 192 ? -13.095 -2.812 6.646 1.00 96.75 192 TYR A CA 1
ATOM 1489 C C . TYR A 1 192 ? -12.458 -2.460 5.292 1.00 96.75 192 TYR A C 1
ATOM 1491 O O . TYR A 1 192 ? -11.251 -2.225 5.219 1.00 96.75 192 TYR A O 1
ATOM 1499 N N . ASP A 1 193 ? -13.277 -2.357 4.244 1.00 96.62 193 ASP A N 1
ATOM 1500 C CA . ASP A 1 193 ? -12.828 -2.051 2.887 1.00 96.62 193 ASP A CA 1
ATOM 1501 C C . ASP A 1 193 ? -12.202 -0.650 2.793 1.00 96.62 193 ASP A C 1
ATOM 1503 O O . ASP A 1 193 ? -11.137 -0.498 2.194 1.00 96.62 193 ASP A O 1
ATOM 1507 N N . ASP A 1 194 ? -12.781 0.356 3.462 1.00 96.38 194 ASP A N 1
ATOM 1508 C CA . ASP A 1 194 ? -12.218 1.713 3.512 1.00 96.38 194 ASP A CA 1
ATOM 1509 C C . ASP A 1 194 ? -10.873 1.755 4.249 1.00 96.38 194 ASP A C 1
ATOM 1511 O O . ASP A 1 194 ? -9.970 2.508 3.869 1.00 96.38 194 ASP A O 1
ATOM 1515 N N . ALA A 1 195 ? -10.711 0.949 5.303 1.00 97.06 195 ALA A N 1
ATOM 1516 C CA . ALA A 1 195 ? -9.439 0.837 6.013 1.00 97.06 195 ALA A CA 1
ATOM 1517 C C . ALA A 1 195 ? -8.362 0.192 5.135 1.00 97.06 195 ALA A C 1
ATOM 1519 O O . ALA A 1 195 ? -7.230 0.672 5.088 1.00 97.06 195 ALA A O 1
ATOM 1520 N N . VAL A 1 196 ? -8.717 -0.868 4.407 1.00 97.06 196 VAL A N 1
ATOM 1521 C CA . VAL A 1 196 ? -7.815 -1.549 3.472 1.00 97.06 196 VAL A CA 1
ATOM 1522 C C . VAL A 1 196 ? -7.416 -0.639 2.311 1.00 97.06 196 VAL A C 1
ATOM 1524 O O . VAL A 1 196 ? -6.238 -0.581 1.953 1.00 97.06 196 VAL A O 1
ATOM 1527 N N . GLU A 1 197 ? -8.363 0.105 1.743 1.00 95.12 197 GLU A N 1
ATOM 1528 C CA . GLU A 1 197 ? -8.084 1.091 0.699 1.00 95.12 197 GLU A CA 1
ATOM 1529 C C . GLU A 1 197 ? -7.146 2.187 1.199 1.00 95.12 197 GLU A C 1
ATOM 1531 O O . GLU A 1 197 ? -6.179 2.517 0.513 1.00 95.12 197 GLU A O 1
ATOM 1536 N N . PHE A 1 198 ? -7.374 2.709 2.408 1.00 95.31 198 PHE A N 1
ATOM 1537 C CA . PHE A 1 198 ? -6.474 3.686 3.012 1.00 95.31 198 PHE A CA 1
ATOM 1538 C C . PHE A 1 198 ? -5.050 3.131 3.156 1.00 95.31 198 PHE A C 1
ATOM 1540 O O . PHE A 1 198 ? -4.095 3.794 2.753 1.00 95.31 198 PHE A O 1
ATOM 1547 N N . VAL A 1 199 ? -4.894 1.905 3.672 1.00 95.06 199 VAL A N 1
ATOM 1548 C CA . VAL A 1 199 ? -3.582 1.242 3.799 1.00 95.06 199 VAL A CA 1
ATOM 1549 C C . VAL A 1 199 ? -2.890 1.137 2.431 1.00 95.06 199 VAL A C 1
ATOM 1551 O O . VAL A 1 199 ? -1.725 1.514 2.307 1.00 95.06 199 VAL A O 1
ATOM 1554 N N . ALA A 1 200 ? -3.606 0.694 1.392 1.00 93.44 200 ALA A N 1
ATOM 1555 C CA . ALA A 1 200 ? -3.060 0.569 0.039 1.00 93.44 200 ALA A CA 1
ATOM 1556 C C . ALA A 1 200 ? -2.681 1.921 -0.584 1.00 93.44 200 ALA A C 1
ATOM 1558 O O . ALA A 1 200 ? -1.590 2.066 -1.137 1.00 93.44 200 ALA A O 1
ATOM 1559 N N . GLN A 1 201 ? -3.536 2.937 -0.444 1.00 89.69 201 GLN A N 1
ATOM 1560 C CA . GLN A 1 201 ? -3.245 4.293 -0.913 1.00 89.69 201 GLN A CA 1
ATOM 1561 C C . GLN A 1 201 ? -2.045 4.896 -0.187 1.00 89.69 201 GLN A C 1
ATOM 1563 O O . GLN A 1 201 ? -1.263 5.626 -0.795 1.00 89.69 201 GLN A O 1
ATOM 1568 N N . MET A 1 202 ? -1.858 4.583 1.095 1.00 87.88 202 MET A N 1
ATOM 1569 C CA . MET A 1 202 ? -0.719 5.079 1.853 1.00 87.88 202 MET A CA 1
ATOM 1570 C C . MET A 1 202 ? 0.614 4.506 1.373 1.00 87.88 202 MET A C 1
ATOM 1572 O O . MET A 1 202 ? 1.595 5.254 1.313 1.00 87.88 202 MET A O 1
ATOM 1576 N N . SER A 1 203 ? 0.637 3.241 0.936 1.00 78.75 203 SER A N 1
ATOM 1577 C CA . SER A 1 203 ? 1.807 2.644 0.279 1.00 78.75 203 SER A CA 1
ATOM 1578 C C . SER A 1 203 ? 2.262 3.445 -0.934 1.00 78.75 203 SER A C 1
ATOM 1580 O O . SER A 1 203 ? 3.460 3.585 -1.161 1.00 78.75 203 SER A O 1
ATOM 1582 N N . THR A 1 204 ? 1.317 3.993 -1.700 1.00 77.50 204 THR A N 1
ATOM 1583 C CA . THR A 1 204 ? 1.603 4.746 -2.923 1.00 77.50 204 THR A CA 1
ATOM 1584 C C . THR A 1 204 ? 1.803 6.232 -2.700 1.00 77.50 204 THR A C 1
ATOM 1586 O O . THR A 1 204 ? 2.719 6.810 -3.275 1.00 77.50 204 THR A O 1
ATOM 1589 N N . ASN A 1 205 ? 1.007 6.856 -1.833 1.00 77.88 205 ASN A N 1
ATOM 1590 C CA . ASN A 1 205 ? 1.142 8.275 -1.517 1.00 77.88 205 ASN A CA 1
ATOM 1591 C C . ASN A 1 205 ? 2.513 8.550 -0.904 1.00 77.88 205 ASN A C 1
ATOM 1593 O O . ASN A 1 205 ? 3.133 9.557 -1.233 1.00 77.88 205 ASN A O 1
ATOM 1597 N N . CYS A 1 206 ? 3.035 7.610 -0.104 1.00 77.31 206 CYS A N 1
ATOM 1598 C CA . CYS A 1 206 ? 4.374 7.690 0.474 1.00 77.31 206 CYS A CA 1
ATOM 1599 C C . CYS A 1 206 ? 5.476 7.907 -0.584 1.00 77.31 206 CYS A C 1
ATOM 1601 O O . CYS A 1 206 ? 6.474 8.574 -0.310 1.00 77.31 206 CYS A O 1
ATOM 1603 N N . LEU A 1 207 ? 5.261 7.426 -1.811 1.00 72.06 207 LEU A N 1
ATOM 1604 C CA . LEU A 1 207 ? 6.212 7.494 -2.922 1.00 72.06 207 LEU A CA 1
ATOM 1605 C C . LEU A 1 207 ? 6.269 8.889 -3.573 1.00 72.06 207 LEU A C 1
ATOM 1607 O O . LEU A 1 207 ? 7.243 9.200 -4.257 1.00 72.06 207 LEU A O 1
ATOM 1611 N N . TYR A 1 208 ? 5.267 9.747 -3.348 1.00 63.69 208 TYR A N 1
ATOM 1612 C CA . TYR A 1 208 ? 5.184 11.098 -3.914 1.00 63.69 208 TYR A CA 1
ATOM 1613 C C . TYR A 1 208 ? 5.886 12.140 -3.028 1.00 63.69 208 TYR A C 1
ATOM 1615 O O . TYR A 1 208 ? 5.276 13.071 -2.510 1.00 63.69 208 TYR A O 1
ATOM 1623 N N . GLY A 1 209 ? 7.197 11.988 -2.834 1.00 51.84 209 GLY A N 1
ATOM 1624 C CA . GLY A 1 209 ? 8.047 12.985 -2.179 1.00 51.84 209 GLY A CA 1
ATOM 1625 C C . GLY A 1 209 ? 8.764 13.907 -3.174 1.00 51.84 209 GLY A C 1
ATOM 1626 O O . GLY A 1 209 ? 9.596 13.456 -3.954 1.00 51.84 209 GLY A O 1
ATOM 1627 N N . LYS A 1 210 ? 8.437 15.205 -3.108 1.00 41.38 210 LYS A N 1
ATOM 1628 C CA . LYS A 1 210 ? 9.165 16.407 -3.583 1.00 41.38 210 LYS A CA 1
ATOM 1629 C C . LYS A 1 210 ? 9.702 16.532 -5.025 1.00 41.38 210 LYS A C 1
ATOM 1631 O O . LYS A 1 210 ? 10.278 17.577 -5.292 1.00 41.38 210 LYS A O 1
ATOM 1636 N N . ASP A 1 211 ? 9.469 15.586 -5.933 1.00 36.16 211 ASP A N 1
ATOM 1637 C CA . ASP A 1 211 ? 9.822 15.722 -7.367 1.00 36.16 211 ASP A CA 1
ATOM 1638 C C . ASP A 1 211 ? 8.688 15.256 -8.319 1.00 36.16 211 ASP A C 1
ATOM 1640 O O . ASP A 1 211 ? 8.960 14.698 -9.383 1.00 36.16 211 ASP A O 1
ATOM 1644 N N . GLY A 1 212 ? 7.422 15.408 -7.910 1.00 34.94 212 GLY A N 1
ATOM 1645 C CA . GLY A 1 212 ? 6.260 15.228 -8.793 1.00 34.94 212 GLY A CA 1
ATOM 1646 C C . GLY A 1 212 ? 5.966 16.488 -9.591 1.00 34.94 212 GLY A C 1
ATOM 1647 O O . GLY A 1 212 ? 5.997 17.568 -8.960 1.00 34.94 212 GLY A O 1
#

pLDDT: mean 80.24, std 19.92, range [32.34, 97.5]

Mean predicted aligned error: 11.04 Å

Foldseek 3Di:
DDDDDDDDDDDPVPPPPPPPDPPDDPPPVPPDDPPPLLCVCQPLALVSLLSQLLVLLVLLVCVVVVHDLVVVPPDVSCSVVSVVSNVVCVVPNSLVSLVVSLVSSLVSNVRGDADPDPVVSVLSVLLSQLLNLLLVLLVQLLVCLVVVHDLVVSLVVQQVPDGDLPQFPCNPPPRVSNVSSVVLNVLVVVPSSSSSSSSSVSSNNRNPGDPD

Radius of gyration: 28.28 Å; Cα contacts (8 Å, |Δi|>4): 218; chains: 1; bounding box: 62×61×95 Å